Protein AF-A0A4R7CX32-F1 (afdb_monomer_lite)

Secondary structure (DSSP, 8-state):
--HHHHHHHHHHSHHHHHHHHH-S-HHHHHHHHHHHHHHHT-S-HHHHHHHHHHHHHHHHHHHHHHHHHHHHHHHHHHTTS----PPPPTT--HHHHHHHHHHSPP-TTHHHHHHHHHHHHHHHHHHHHHHHHT--HHHHHHHHHHH-HHHHHHHHHHHHHHHHHHHHHHHHHHHTSHHHHHHHHTT-

Organism: NCBI:txid1447781

pLDDT: mean 84.86, std 11.62, range [44.81, 98.0]

Sequence (188 aa):
MNYKEELISYLKNIEGNLDSEYAEDISSSSDAFGEIMVMSNDKDYHKKLLSIILFHQMTIELMKRLIIYANFLEKICLYPNKKKHDKIKDGAKFSQVMSQFISLIEFKNKNKLIQDISKLNKLRNKYAHEIAFKHNIYESMNEIEKLKPHEFFQSIFTSFIESLNDLRMRIQTAKNEDKIQKIIKLDE

Foldseek 3Di:
DDLLVVLLVCLVPVVVVLVVLLVDDPVVLVVLLVCLLVLCPDPDPVSVLVSLVSLLVSLLSLLLSLLSLQVSLVSLVCPPDDDDDDRQDPPRDPVVSLVSLVVTDDFQCSVVLSVLSVVSVVLNVVVVVCVVPVPDVVVNVVVSVVCSVNVSSVVNVVSSVRRVVRSVVSSVVSCPPPVNVVSNVVVD

Radius of gyration: 19.38 Å; chains: 1; bounding box: 47×27×58 Å

Structure (mmCIF, N/CA/C/O backbone):
data_AF-A0A4R7CX32-F1
#
_entry.id   AF-A0A4R7CX32-F1
#
loop_
_atom_site.group_PDB
_atom_site.id
_atom_site.type_symbol
_atom_site.label_atom_id
_atom_site.label_alt_id
_atom_site.label_comp_id
_atom_site.label_asym_id
_atom_site.label_entity_id
_atom_site.label_seq_id
_atom_site.pdbx_PDB_ins_code
_atom_site.Cartn_x
_atom_site.Cartn_y
_atom_site.Cartn_z
_atom_site.occupancy
_atom_site.B_iso_or_equiv
_atom_site.auth_seq_id
_atom_site.auth_comp_id
_atom_site.auth_asym_id
_atom_site.auth_atom_id
_atom_site.pdbx_PDB_model_num
ATOM 1 N N . MET A 1 1 ? -26.643 -5.571 7.281 1.00 60.31 1 MET A N 1
ATOM 2 C CA . MET A 1 1 ? -25.715 -5.330 8.398 1.00 60.31 1 MET A CA 1
ATOM 3 C C . MET A 1 1 ? -25.615 -3.833 8.631 1.00 60.31 1 MET A C 1
ATOM 5 O O . MET A 1 1 ? -25.414 -3.089 7.675 1.00 60.31 1 MET A O 1
ATOM 9 N N . ASN A 1 2 ? -25.857 -3.371 9.853 1.00 81.06 2 ASN A N 1
ATOM 10 C CA . ASN A 1 2 ? -25.688 -1.969 10.223 1.00 81.06 2 ASN A CA 1
ATOM 11 C C . ASN A 1 2 ? -24.193 -1.660 10.495 1.00 81.06 2 ASN A C 1
ATOM 13 O O . ASN A 1 2 ? -23.394 -2.563 10.713 1.00 81.06 2 ASN A O 1
ATOM 17 N N . TYR A 1 3 ? -23.795 -0.382 10.478 1.00 81.31 3 TYR A N 1
ATOM 18 C CA . TYR A 1 3 ? -22.384 0.034 10.642 1.00 81.31 3 TYR A CA 1
ATOM 19 C C . TYR A 1 3 ? -21.729 -0.482 11.936 1.00 81.31 3 TYR A C 1
ATOM 21 O O . TYR A 1 3 ? -20.533 -0.753 11.960 1.00 81.31 3 TYR A O 1
ATOM 29 N N . LYS A 1 4 ? -22.509 -0.608 13.018 1.00 85.38 4 LYS A N 1
ATOM 30 C CA . LYS A 1 4 ? -22.024 -1.106 14.309 1.00 85.38 4 LYS A CA 1
ATOM 31 C C . LYS A 1 4 ? -21.762 -2.614 14.236 1.00 85.38 4 LYS A C 1
ATOM 33 O O . LYS A 1 4 ? -20.701 -3.048 14.660 1.00 85.38 4 LYS A O 1
ATOM 38 N N . GLU A 1 5 ? -22.687 -3.381 13.661 1.00 85.56 5 GLU A N 1
ATOM 39 C CA . GLU A 1 5 ? -22.537 -4.826 13.426 1.00 85.56 5 GLU A CA 1
ATOM 40 C C . GLU A 1 5 ? -21.322 -5.127 12.535 1.00 85.56 5 GLU A C 1
ATOM 42 O O . GLU A 1 5 ? -20.537 -6.018 12.851 1.00 85.56 5 GLU A O 1
ATOM 47 N N . GLU A 1 6 ? -21.119 -4.346 11.466 1.00 86.06 6 GLU A N 1
ATOM 48 C CA . GLU A 1 6 ? -19.940 -4.464 10.594 1.00 86.06 6 GLU A CA 1
ATOM 49 C C . GLU A 1 6 ? -18.647 -4.227 11.378 1.00 86.06 6 GLU A C 1
ATOM 51 O O . GLU A 1 6 ? -17.727 -5.042 11.333 1.00 86.06 6 GLU A O 1
ATOM 56 N N . LEU A 1 7 ? -18.590 -3.130 12.139 1.00 88.44 7 LEU A N 1
ATOM 57 C CA . LEU A 1 7 ? -17.419 -2.788 12.937 1.00 88.44 7 LEU A CA 1
ATOM 58 C C . LEU A 1 7 ? -17.112 -3.868 13.984 1.00 88.44 7 LEU A C 1
ATOM 60 O O . LEU A 1 7 ? -15.953 -4.244 14.141 1.00 88.44 7 LEU A O 1
ATOM 64 N N . ILE A 1 8 ? -18.126 -4.395 14.675 1.00 89.56 8 ILE A N 1
ATOM 65 C CA . ILE A 1 8 ? -17.944 -5.458 15.674 1.00 89.56 8 ILE A CA 1
ATOM 66 C C . ILE A 1 8 ? -17.456 -6.750 15.020 1.00 89.56 8 ILE A C 1
ATOM 68 O O . ILE A 1 8 ? -16.531 -7.376 15.541 1.00 89.56 8 ILE A O 1
ATOM 72 N N . SER A 1 9 ? -18.024 -7.125 13.871 1.00 89.00 9 SER A N 1
ATOM 73 C CA . SER A 1 9 ? -17.575 -8.289 13.103 1.00 89.00 9 SER A CA 1
ATOM 74 C C . SER A 1 9 ? -16.077 -8.198 12.796 1.00 89.00 9 SER A C 1
ATOM 76 O O . SER A 1 9 ? -15.324 -9.120 13.119 1.00 89.00 9 SER A O 1
ATOM 78 N N . TYR A 1 10 ? -15.619 -7.042 12.300 1.00 90.62 10 TYR A N 1
ATOM 79 C CA . TYR A 1 10 ? -14.197 -6.801 12.061 1.00 90.62 10 TYR A CA 1
ATOM 80 C C . TYR A 1 10 ? -13.373 -6.824 13.353 1.00 90.62 10 TYR A C 1
ATOM 82 O O . TYR A 1 10 ? -12.332 -7.465 13.390 1.00 90.62 10 TYR A O 1
ATOM 90 N N . LEU A 1 11 ? -13.819 -6.186 14.439 1.00 90.62 11 LEU A N 1
ATOM 91 C CA . LEU A 1 11 ? -13.076 -6.158 15.709 1.00 90.62 11 LEU A CA 1
ATOM 92 C C . LEU A 1 11 ? -12.892 -7.551 16.342 1.00 90.62 11 LEU A C 1
ATOM 94 O O . LEU A 1 11 ? -11.874 -7.777 17.014 1.00 90.62 11 LEU A O 1
ATOM 98 N N . LYS A 1 12 ? -13.843 -8.473 16.116 1.00 89.25 12 LYS A N 1
ATOM 99 C CA . LYS A 1 12 ? -13.792 -9.879 16.557 1.00 89.25 12 LYS A CA 1
ATOM 100 C C . LYS A 1 12 ? -12.752 -10.693 15.767 1.00 89.25 12 LYS A C 1
ATOM 102 O O . LYS A 1 12 ? -12.044 -11.495 16.368 1.00 89.25 12 LYS A O 1
ATOM 107 N N . ASN A 1 13 ? -12.584 -10.439 14.465 1.00 90.25 13 ASN A N 1
ATOM 108 C CA . ASN A 1 13 ? -11.562 -11.079 13.624 1.00 90.25 13 ASN A CA 1
ATOM 109 C C . ASN A 1 13 ? -10.942 -10.083 12.627 1.00 90.25 13 ASN A C 1
ATOM 111 O O . ASN A 1 13 ? -11.323 -10.045 11.459 1.00 90.25 13 ASN A O 1
ATOM 115 N N . ILE A 1 14 ? -10.001 -9.257 13.097 1.00 90.25 14 ILE A N 1
ATOM 116 C CA . ILE A 1 14 ? -9.458 -8.145 12.297 1.00 90.25 14 ILE A CA 1
ATOM 117 C C . ILE A 1 14 ? -8.725 -8.664 11.064 1.00 90.25 14 ILE A C 1
ATOM 119 O O . ILE A 1 14 ? -9.099 -8.311 9.951 1.00 90.25 14 ILE A O 1
ATOM 123 N N . GLU A 1 15 ? -7.701 -9.500 11.250 1.00 86.69 15 GLU A N 1
ATOM 124 C CA . GLU A 1 15 ? -6.872 -9.958 10.128 1.00 86.69 15 GLU A CA 1
ATOM 125 C C . GLU A 1 15 ? -7.695 -10.799 9.150 1.00 86.69 15 GLU A C 1
ATOM 127 O O . GLU A 1 15 ? -7.659 -10.526 7.959 1.00 86.69 15 GLU A O 1
ATOM 132 N N . GLY A 1 16 ? -8.528 -11.730 9.633 1.00 85.69 16 GLY A N 1
ATOM 133 C CA . GLY A 1 16 ? -9.344 -12.556 8.743 1.00 85.69 16 GLY A CA 1
ATOM 134 C C . GLY A 1 16 ? -10.333 -11.744 7.904 1.00 85.69 16 GLY A C 1
ATOM 135 O O . GLY A 1 16 ? -10.482 -12.016 6.717 1.00 85.69 16 GLY A O 1
ATOM 136 N N . ASN A 1 17 ? -10.970 -10.718 8.478 1.00 88.75 17 ASN A N 1
ATOM 137 C CA . ASN A 1 17 ? -11.893 -9.874 7.719 1.00 88.75 17 ASN A CA 1
ATOM 138 C C . ASN A 1 17 ? -11.160 -8.932 6.753 1.00 88.75 17 ASN A C 1
ATOM 140 O O . ASN A 1 17 ? -11.585 -8.810 5.605 1.00 88.75 17 ASN A O 1
ATOM 144 N N . LEU A 1 18 ? -10.052 -8.309 7.170 1.00 88.62 18 LEU A N 1
ATOM 145 C CA . LEU A 1 18 ? -9.264 -7.433 6.292 1.00 88.62 18 LEU A CA 1
ATOM 146 C C . LEU A 1 18 ? -8.609 -8.207 5.142 1.00 88.62 18 LEU A C 1
ATOM 148 O O . LEU A 1 18 ? -8.618 -7.726 4.012 1.00 88.62 18 LEU A O 1
ATOM 152 N N . ASP A 1 19 ? -8.094 -9.409 5.404 1.00 81.31 19 ASP A N 1
ATOM 153 C CA . ASP A 1 19 ? -7.533 -10.277 4.368 1.00 81.31 19 ASP A CA 1
ATOM 154 C C . ASP A 1 19 ? -8.645 -10.827 3.449 1.00 81.31 19 ASP A C 1
ATOM 156 O O . ASP A 1 19 ? -8.458 -10.891 2.236 1.00 81.31 19 ASP A O 1
ATOM 160 N N . SER A 1 20 ? -9.844 -11.128 3.971 1.00 81.31 20 SER A N 1
ATOM 161 C CA . SER A 1 20 ? -10.992 -11.516 3.129 1.00 81.31 20 SER A CA 1
ATOM 162 C C . SER A 1 20 ? -11.492 -10.382 2.229 1.00 81.31 20 SER A C 1
ATOM 164 O O . SER A 1 20 ? -11.956 -10.635 1.121 1.00 81.31 20 SER A O 1
ATOM 166 N N . GLU A 1 21 ? -11.378 -9.128 2.677 1.00 79.94 21 GLU A N 1
ATOM 167 C CA . GLU A 1 21 ? -11.688 -7.949 1.861 1.00 79.94 21 GLU A CA 1
ATOM 168 C C . GLU A 1 21 ? -10.621 -7.711 0.785 1.00 79.94 21 GLU A C 1
ATOM 170 O O . GLU A 1 21 ? -10.899 -7.072 -0.229 1.00 79.94 21 GLU A O 1
ATOM 175 N N . TYR A 1 22 ? -9.421 -8.255 0.993 1.00 72.69 22 TYR A N 1
ATOM 176 C CA . TYR A 1 22 ? -8.326 -8.228 0.035 1.00 72.69 22 TYR A CA 1
ATOM 177 C C . TYR A 1 22 ? -8.402 -9.355 -1.012 1.00 72.69 22 TYR A C 1
ATOM 179 O O . TYR A 1 22 ? -7.841 -9.165 -2.080 1.00 72.69 22 TYR A O 1
ATOM 187 N N . ALA A 1 23 ? -9.118 -10.461 -0.747 1.00 53.75 23 ALA A N 1
ATOM 188 C CA . ALA A 1 23 ? -9.549 -11.555 -1.649 1.00 53.75 23 ALA A CA 1
ATOM 189 C C . ALA A 1 23 ? -8.577 -12.093 -2.734 1.00 53.75 23 ALA A C 1
ATOM 191 O O . ALA A 1 23 ? -8.985 -12.919 -3.548 1.00 53.75 23 ALA A O 1
ATOM 192 N N . GLU A 1 24 ? -7.305 -11.704 -2.735 1.00 51.66 24 GLU A N 1
ATOM 193 C CA . GLU A 1 24 ? -6.228 -12.325 -3.502 1.00 51.66 24 GLU A CA 1
ATOM 194 C C . GLU A 1 24 ? -5.275 -13.033 -2.530 1.00 51.66 24 GLU A C 1
ATOM 196 O O . GLU A 1 24 ? -4.851 -12.468 -1.516 1.00 51.66 24 GLU A O 1
ATOM 201 N N . ASP A 1 25 ? -4.968 -14.301 -2.821 1.00 44.81 25 ASP A N 1
ATOM 202 C CA . ASP A 1 25 ? -4.160 -15.179 -1.973 1.00 44.81 25 ASP A CA 1
ATOM 203 C C . ASP A 1 25 ? -2.809 -14.537 -1.618 1.00 44.81 25 ASP A C 1
ATOM 205 O O . ASP A 1 25 ? -1.943 -14.327 -2.469 1.00 44.81 25 ASP A O 1
ATOM 209 N N . ILE A 1 26 ? -2.585 -14.263 -0.334 1.00 48.94 26 ILE A N 1
ATOM 210 C CA . ILE A 1 26 ? -1.364 -13.604 0.160 1.00 48.94 26 ILE A CA 1
ATOM 211 C C . ILE A 1 26 ? -0.107 -14.452 -0.111 1.00 48.94 26 ILE A C 1
ATOM 213 O O . ILE A 1 26 ? 0.974 -13.894 -0.314 1.00 48.94 26 ILE A O 1
ATOM 217 N N . SER A 1 27 ? -0.238 -15.783 -0.161 1.00 48.94 27 SER A N 1
ATOM 218 C CA . SER A 1 27 ? 0.856 -16.697 -0.526 1.00 48.94 27 SER A CA 1
ATOM 219 C C . SER A 1 27 ? 1.340 -16.447 -1.955 1.00 48.94 27 SER A C 1
ATOM 221 O O . SER A 1 27 ? 2.542 -16.341 -2.188 1.00 48.94 27 SER A O 1
ATOM 223 N N . SER A 1 28 ? 0.408 -16.217 -2.885 1.00 54.91 28 SER A N 1
ATOM 224 C CA . SER A 1 28 ? 0.714 -15.943 -4.292 1.00 54.91 28 SER A CA 1
ATOM 225 C C . SER A 1 28 ? 1.485 -14.632 -4.489 1.00 54.91 28 SER A C 1
ATOM 227 O O . SER A 1 28 ? 2.327 -14.537 -5.378 1.00 54.91 28 SER A O 1
ATOM 229 N N . SER A 1 29 ? 1.268 -13.635 -3.620 1.00 63.19 29 SER A N 1
ATOM 230 C CA . SER A 1 29 ? 1.926 -12.325 -3.714 1.00 63.19 29 SER A CA 1
ATOM 231 C C . SER A 1 29 ? 3.407 -12.366 -3.317 1.00 63.19 29 SER A C 1
ATOM 233 O O . SER A 1 29 ? 4.217 -11.656 -3.911 1.00 63.19 29 SER A O 1
ATOM 235 N N . SER A 1 30 ? 3.777 -13.186 -2.325 1.00 65.25 30 SER A N 1
ATOM 236 C CA . SER A 1 30 ? 5.173 -13.320 -1.875 1.00 65.25 30 SER A CA 1
ATOM 237 C C . SER A 1 30 ? 6.022 -14.091 -2.886 1.00 65.25 30 SER A C 1
ATOM 239 O O . SER A 1 30 ? 7.141 -13.676 -3.191 1.00 65.25 30 SER A O 1
ATOM 241 N N . ASP A 1 31 ? 5.478 -15.175 -3.438 1.00 72.75 31 ASP A N 1
ATOM 242 C CA . ASP A 1 31 ? 6.171 -15.981 -4.445 1.00 72.75 31 ASP A CA 1
ATOM 243 C C . ASP A 1 31 ? 6.319 -15.197 -5.754 1.00 72.75 31 ASP A C 1
ATOM 245 O O . ASP A 1 31 ? 7.425 -15.076 -6.285 1.00 72.75 31 ASP A O 1
ATOM 249 N N . ALA A 1 32 ? 5.247 -14.530 -6.202 1.00 78.12 32 ALA A N 1
ATOM 250 C CA . ALA A 1 32 ? 5.300 -13.639 -7.357 1.00 78.12 32 ALA A CA 1
ATOM 251 C C . ALA A 1 32 ? 6.303 -12.494 -7.154 1.00 78.12 32 ALA A C 1
ATOM 253 O O . ALA A 1 32 ? 7.039 -12.147 -8.077 1.00 78.12 32 ALA A O 1
ATOM 254 N N . PHE A 1 33 ? 6.391 -11.916 -5.951 1.00 81.31 33 PHE A N 1
ATOM 255 C CA . PHE A 1 33 ? 7.409 -10.909 -5.649 1.00 81.31 33 PHE A CA 1
ATOM 256 C C . PHE A 1 33 ? 8.827 -11.475 -5.797 1.00 81.31 33 PHE A C 1
ATOM 258 O O . PHE A 1 33 ? 9.674 -10.840 -6.428 1.00 81.31 33 PHE A O 1
ATOM 265 N N . GLY A 1 34 ? 9.085 -12.670 -5.259 1.00 83.00 34 GLY A N 1
ATOM 266 C CA . GLY A 1 34 ? 10.370 -13.357 -5.394 1.00 83.00 34 GLY A CA 1
ATOM 267 C C . GLY A 1 34 ? 10.758 -13.582 -6.857 1.00 83.00 34 GLY A C 1
ATOM 268 O O . GLY A 1 34 ? 11.872 -13.244 -7.262 1.00 83.00 34 GLY A O 1
ATOM 269 N N . GLU A 1 35 ? 9.825 -14.064 -7.675 1.00 86.19 35 GLU A N 1
ATOM 270 C CA . GLU A 1 35 ? 10.041 -14.266 -9.111 1.00 86.19 35 GLU A CA 1
ATOM 271 C C . GLU A 1 35 ? 10.312 -12.954 -9.854 1.00 86.19 35 GLU A C 1
ATOM 273 O O . GLU A 1 35 ? 11.265 -12.868 -10.634 1.00 86.19 35 GLU A O 1
ATOM 278 N N . ILE A 1 36 ? 9.541 -11.898 -9.573 1.00 88.56 36 ILE A N 1
ATOM 279 C CA . ILE A 1 36 ? 9.757 -10.568 -10.160 1.00 88.56 36 ILE A CA 1
ATOM 280 C C . ILE A 1 36 ? 11.149 -10.038 -9.788 1.00 88.56 36 ILE A C 1
ATOM 282 O O . ILE A 1 36 ? 11.850 -9.477 -10.635 1.00 88.56 36 ILE A O 1
ATOM 286 N N . MET A 1 37 ? 11.589 -10.256 -8.546 1.00 86.88 37 MET A N 1
ATOM 287 C CA . MET A 1 37 ? 12.919 -9.859 -8.083 1.00 86.88 37 MET A CA 1
ATOM 288 C C . MET A 1 37 ? 14.036 -10.618 -8.801 1.00 86.88 37 MET A C 1
ATOM 290 O O . MET A 1 37 ? 15.047 -10.004 -9.153 1.00 86.88 37 MET A O 1
ATOM 294 N N . VAL A 1 38 ? 13.854 -11.910 -9.083 1.00 88.31 38 VAL A N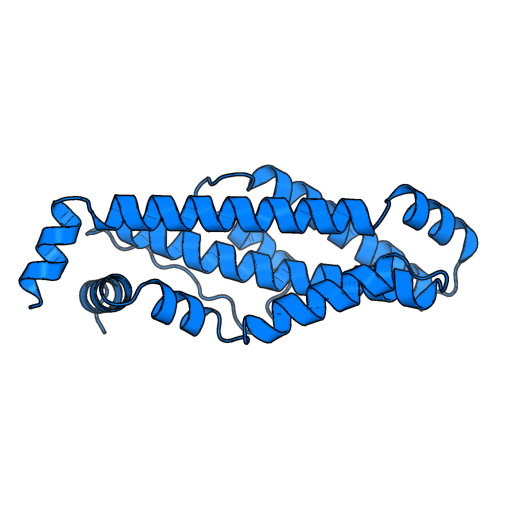 1
ATOM 295 C CA . VAL A 1 38 ? 14.792 -12.692 -9.904 1.00 88.31 38 VAL A CA 1
ATOM 296 C C . VAL A 1 38 ? 14.837 -12.151 -11.336 1.00 88.31 38 VAL A C 1
ATOM 298 O O . VAL A 1 38 ? 15.924 -11.877 -11.846 1.00 88.31 38 VAL A O 1
ATOM 301 N N . MET A 1 39 ? 13.679 -11.906 -11.960 1.00 87.69 39 MET A N 1
ATOM 302 C CA . MET A 1 39 ? 13.595 -11.341 -13.315 1.00 87.69 39 MET A CA 1
ATOM 303 C C . MET A 1 39 ? 14.257 -9.960 -13.418 1.00 87.69 39 MET A C 1
ATOM 305 O O . MET A 1 39 ? 14.866 -9.639 -14.438 1.00 87.69 39 MET A O 1
ATOM 309 N N . SER A 1 40 ? 14.182 -9.152 -12.356 1.00 84.94 40 SER A N 1
ATOM 310 C CA . SER A 1 40 ? 14.776 -7.809 -12.309 1.00 84.94 40 SER A CA 1
ATOM 311 C C . SER A 1 40 ? 16.312 -7.804 -12.379 1.00 84.94 40 SER A C 1
ATOM 313 O O . SER A 1 40 ? 16.905 -6.817 -12.820 1.00 84.94 40 SER A O 1
ATOM 315 N N . ASN A 1 41 ? 16.951 -8.917 -12.000 1.00 85.94 41 ASN A N 1
ATOM 316 C CA . ASN A 1 41 ? 18.400 -9.119 -12.059 1.00 85.94 41 ASN A CA 1
ATOM 317 C C . ASN A 1 41 ? 18.849 -9.953 -13.270 1.00 85.94 41 ASN A C 1
ATOM 319 O O . ASN A 1 41 ? 20.047 -10.198 -13.429 1.00 85.94 41 ASN A O 1
ATOM 323 N N . ASP A 1 42 ? 17.922 -10.397 -14.122 1.00 85.25 42 ASP A N 1
ATOM 324 C CA . ASP A 1 42 ? 18.262 -11.228 -15.273 1.00 85.25 42 ASP A CA 1
ATOM 325 C C . ASP A 1 42 ? 19.105 -10.436 -16.292 1.00 85.25 42 ASP A C 1
ATOM 327 O O . ASP A 1 42 ? 18.991 -9.216 -16.441 1.00 85.25 42 ASP A O 1
ATOM 331 N N . LYS A 1 43 ? 19.996 -11.127 -17.003 1.00 80.50 43 LYS A N 1
ATOM 332 C CA . LYS A 1 43 ? 20.785 -10.520 -18.084 1.00 80.50 43 LYS A CA 1
ATOM 333 C C . LYS A 1 43 ? 19.927 -10.270 -19.325 1.00 80.50 43 LYS A C 1
ATOM 335 O O . LYS A 1 43 ? 20.269 -9.404 -20.126 1.00 80.50 43 LYS A O 1
ATOM 340 N N . ASP A 1 44 ? 18.822 -10.997 -19.467 1.00 83.25 44 ASP A N 1
ATOM 341 C CA . ASP A 1 44 ? 17.836 -10.804 -20.521 1.00 83.25 44 ASP A CA 1
ATOM 342 C C . ASP A 1 44 ? 17.021 -9.521 -20.290 1.00 83.25 44 ASP A C 1
ATOM 344 O O . ASP A 1 44 ? 16.298 -9.350 -19.303 1.00 83.25 44 ASP A O 1
ATOM 348 N N . TYR A 1 45 ? 17.118 -8.619 -21.261 1.00 76.88 45 TYR A N 1
ATOM 349 C CA . TYR A 1 45 ? 16.400 -7.354 -21.288 1.00 76.88 45 TYR A CA 1
ATOM 350 C C . TYR A 1 45 ? 14.878 -7.514 -21.238 1.00 76.88 45 TYR A C 1
ATOM 352 O O . TYR A 1 45 ? 14.204 -6.757 -20.537 1.00 76.88 45 TYR A O 1
ATOM 360 N N . HIS A 1 46 ? 14.321 -8.494 -21.951 1.00 79.81 46 HIS A N 1
ATOM 361 C CA . HIS A 1 46 ? 12.876 -8.697 -21.996 1.00 79.81 46 HIS A CA 1
ATOM 362 C C . HIS A 1 46 ? 12.338 -9.115 -20.631 1.00 79.81 46 HIS A C 1
ATOM 364 O O . HIS A 1 46 ? 11.271 -8.655 -20.224 1.00 79.81 46 HIS A O 1
ATOM 370 N N . LYS A 1 47 ? 13.107 -9.913 -19.884 1.00 83.12 47 LYS A N 1
ATOM 371 C CA . LYS A 1 47 ? 12.771 -10.279 -18.505 1.00 83.12 47 LYS A CA 1
ATOM 372 C C . LYS A 1 47 ? 12.887 -9.096 -17.549 1.00 83.12 47 LYS A C 1
ATOM 374 O O . LYS A 1 47 ? 11.977 -8.879 -16.752 1.00 83.12 47 LYS A O 1
ATOM 379 N N . LYS A 1 48 ? 13.935 -8.276 -17.671 1.00 81.12 48 LYS A N 1
ATOM 380 C CA . LYS A 1 48 ? 14.059 -7.022 -16.907 1.00 81.12 48 LYS A CA 1
ATOM 381 C C . LYS A 1 48 ? 12.876 -6.086 -17.157 1.00 81.12 48 LYS A C 1
ATOM 383 O O . LYS A 1 48 ? 12.284 -5.579 -16.208 1.00 81.12 48 LYS A O 1
ATOM 388 N N . LEU A 1 49 ? 12.483 -5.889 -18.411 1.00 81.50 49 LEU A N 1
ATOM 389 C CA . LEU A 1 49 ? 11.303 -5.099 -18.767 1.00 81.50 49 LEU A CA 1
ATOM 390 C C . LEU A 1 49 ? 10.014 -5.678 -18.186 1.00 81.50 49 LEU A C 1
ATOM 392 O O . LEU A 1 49 ? 9.228 -4.950 -17.578 1.00 81.50 49 LEU A O 1
ATOM 396 N N . LEU A 1 50 ? 9.808 -6.984 -18.359 1.00 85.12 50 LEU A N 1
ATOM 397 C CA . LEU A 1 50 ? 8.654 -7.681 -17.811 1.00 85.12 50 LEU A CA 1
ATOM 398 C C . LEU A 1 50 ? 8.585 -7.503 -16.291 1.00 85.12 50 LEU A C 1
ATOM 400 O O . LEU A 1 50 ? 7.509 -7.218 -15.770 1.00 85.12 50 LEU A O 1
ATOM 404 N N . SER A 1 51 ? 9.728 -7.551 -15.599 1.00 88.88 51 SER A N 1
ATOM 405 C CA . SER A 1 51 ? 9.787 -7.321 -14.156 1.00 88.88 51 SER A CA 1
ATOM 406 C C . SER A 1 51 ? 9.226 -5.953 -13.758 1.00 88.88 51 SER A C 1
ATOM 408 O O . SER A 1 51 ? 8.484 -5.880 -12.793 1.00 88.88 51 SER A O 1
ATOM 410 N N . ILE A 1 52 ? 9.461 -4.880 -14.528 1.00 89.12 52 ILE A N 1
ATOM 411 C CA . ILE A 1 52 ? 8.906 -3.542 -14.244 1.00 89.12 52 ILE A CA 1
ATOM 412 C C . ILE A 1 52 ? 7.381 -3.536 -14.376 1.00 89.12 52 ILE A C 1
ATOM 414 O O . ILE A 1 52 ? 6.687 -2.938 -13.551 1.00 89.12 52 ILE A O 1
ATOM 418 N N . ILE A 1 53 ? 6.852 -4.200 -15.406 1.00 88.56 53 ILE A N 1
ATOM 419 C CA . ILE A 1 53 ? 5.407 -4.286 -15.651 1.00 88.56 53 ILE A CA 1
ATOM 420 C C . ILE A 1 53 ? 4.729 -5.074 -14.528 1.00 88.56 53 ILE A C 1
ATOM 422 O O . ILE A 1 53 ? 3.743 -4.604 -13.959 1.00 88.56 53 ILE A O 1
ATOM 426 N N . LEU A 1 54 ? 5.277 -6.244 -14.194 1.00 89.81 54 LEU A N 1
ATOM 427 C CA . LEU A 1 54 ? 4.757 -7.103 -13.135 1.00 89.81 54 LEU A CA 1
ATOM 428 C C . LEU A 1 54 ? 4.888 -6.439 -11.765 1.00 89.81 54 LEU A C 1
ATOM 430 O O . LEU A 1 54 ? 3.946 -6.461 -10.978 1.00 89.81 54 LEU A O 1
ATOM 434 N N . PHE A 1 55 ? 6.013 -5.774 -11.504 1.00 90.25 55 PHE A N 1
ATOM 435 C CA . PHE A 1 55 ? 6.221 -5.049 -10.260 1.00 90.25 55 PHE A CA 1
ATOM 436 C C . PHE A 1 55 ? 5.214 -3.913 -10.099 1.00 90.25 55 PHE A C 1
ATOM 438 O O . PHE A 1 55 ? 4.630 -3.749 -9.035 1.00 90.25 55 PHE A O 1
ATOM 445 N N . HIS A 1 56 ? 4.940 -3.162 -11.167 1.00 91.56 56 HIS A N 1
ATOM 446 C CA . HIS 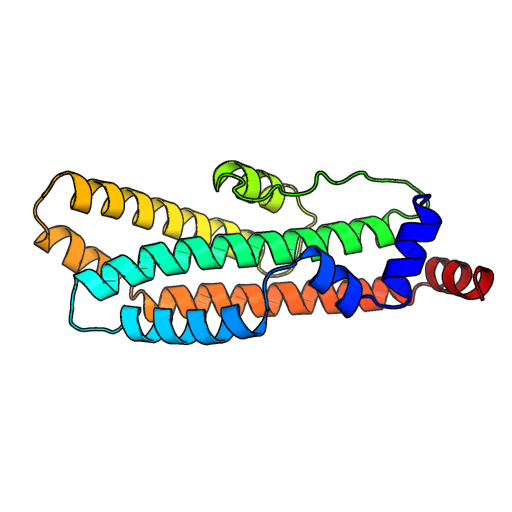A 1 56 ? 3.898 -2.140 -11.146 1.00 91.56 56 HIS A CA 1
ATOM 447 C C . HIS A 1 56 ? 2.520 -2.726 -10.817 1.00 91.56 56 HIS A C 1
ATOM 449 O O . HIS A 1 56 ? 1.823 -2.175 -9.964 1.00 91.56 56 HIS A O 1
ATOM 455 N N . GLN A 1 57 ? 2.142 -3.853 -11.428 1.00 89.19 57 GLN A N 1
ATOM 456 C CA . GLN A 1 57 ? 0.888 -4.528 -11.089 1.00 89.19 57 GLN A CA 1
ATOM 457 C C . GLN A 1 57 ? 0.860 -4.943 -9.612 1.00 89.19 57 GLN A C 1
ATOM 459 O O . GLN A 1 57 ? -0.099 -4.633 -8.914 1.00 89.19 57 GLN A O 1
ATOM 464 N N . MET A 1 58 ? 1.946 -5.536 -9.112 1.00 89.19 58 MET A N 1
ATOM 465 C CA . MET A 1 58 ? 2.072 -5.910 -7.704 1.00 89.19 58 MET A CA 1
ATOM 466 C C . MET A 1 58 ? 1.911 -4.697 -6.779 1.00 89.19 58 MET A C 1
ATOM 468 O O . MET A 1 58 ? 1.173 -4.754 -5.802 1.00 89.19 58 MET A O 1
ATOM 472 N N . THR A 1 59 ? 2.532 -3.555 -7.099 1.00 91.00 59 THR A N 1
ATOM 473 C CA . THR A 1 59 ? 2.392 -2.347 -6.269 1.00 91.00 59 THR A CA 1
ATOM 474 C C . THR A 1 59 ? 0.963 -1.821 -6.197 1.00 91.00 59 THR A C 1
ATOM 476 O O . THR A 1 59 ? 0.587 -1.269 -5.165 1.00 91.00 59 THR A O 1
ATOM 479 N N . ILE A 1 60 ? 0.151 -2.013 -7.242 1.00 90.19 60 ILE A N 1
ATOM 480 C CA . ILE A 1 60 ? -1.272 -1.657 -7.204 1.00 90.19 60 ILE A CA 1
ATOM 481 C C . ILE A 1 60 ? -1.988 -2.499 -6.148 1.00 90.19 60 ILE A C 1
ATOM 483 O O . ILE A 1 60 ? -2.718 -1.939 -5.332 1.00 90.19 60 ILE A O 1
ATOM 487 N N . GLU A 1 61 ? -1.742 -3.807 -6.115 1.00 88.00 61 GLU A N 1
ATOM 488 C CA . GLU A 1 61 ? -2.357 -4.700 -5.129 1.00 88.00 61 GLU A CA 1
ATOM 489 C C . GLU A 1 61 ? -1.909 -4.355 -3.702 1.00 88.00 61 GLU A C 1
ATOM 491 O O . GLU A 1 61 ? -2.735 -4.146 -2.809 1.00 88.00 61 GLU A O 1
ATOM 496 N N . LEU A 1 62 ? -0.613 -4.099 -3.505 1.00 90.44 62 LEU A N 1
ATOM 497 C CA . LEU A 1 62 ? -0.087 -3.604 -2.229 1.00 90.44 62 LEU A CA 1
ATOM 498 C C . LEU A 1 62 ? -0.771 -2.292 -1.783 1.00 90.44 62 LEU A C 1
ATOM 500 O O . LEU A 1 62 ? -1.124 -2.135 -0.611 1.00 90.44 62 LEU A O 1
ATOM 504 N N . MET A 1 63 ? -1.022 -1.351 -2.700 1.00 92.56 63 MET A N 1
ATOM 505 C CA . MET A 1 63 ? -1.759 -0.121 -2.382 1.00 92.56 63 MET A CA 1
ATOM 506 C C . MET A 1 63 ? -3.203 -0.397 -1.966 1.00 92.56 63 MET A C 1
ATOM 508 O O . MET A 1 63 ? -3.663 0.203 -0.992 1.00 92.56 63 MET A O 1
ATOM 512 N N . LYS A 1 64 ? -3.918 -1.290 -2.666 1.00 9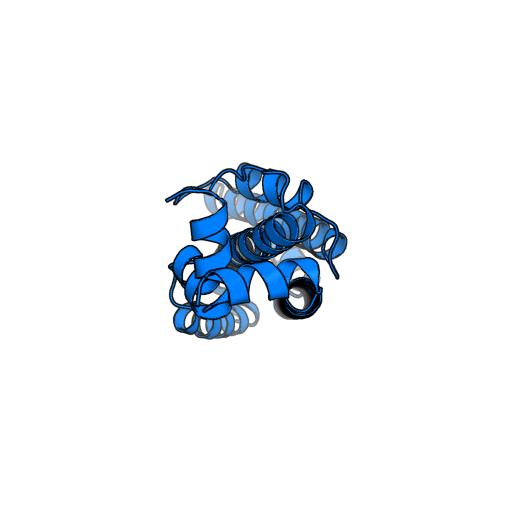1.44 64 LYS A N 1
ATOM 513 C CA . LYS A 1 64 ? -5.290 -1.671 -2.292 1.00 91.44 64 LYS A CA 1
ATOM 514 C C . LYS A 1 64 ? -5.330 -2.225 -0.872 1.00 91.44 64 LYS A C 1
ATOM 516 O O . LYS A 1 64 ? -6.190 -1.823 -0.089 1.00 91.44 64 LYS A O 1
ATOM 521 N N . ARG A 1 65 ? -4.353 -3.059 -0.505 1.00 90.81 65 ARG A N 1
ATOM 522 C CA . ARG A 1 65 ? -4.246 -3.595 0.856 1.00 90.81 65 ARG A CA 1
ATOM 523 C C . ARG A 1 65 ? -4.082 -2.493 1.897 1.00 90.81 65 ARG A C 1
ATOM 525 O O . ARG A 1 65 ? -4.827 -2.450 2.871 1.00 90.81 65 ARG A O 1
ATOM 532 N N . LEU A 1 66 ? -3.156 -1.558 1.686 1.00 94.44 66 LEU A N 1
ATOM 533 C CA . LEU A 1 66 ? -2.980 -0.424 2.602 1.00 94.44 66 LEU A CA 1
ATOM 534 C C . LEU A 1 66 ? -4.237 0.454 2.693 1.00 94.44 66 LEU A C 1
ATOM 536 O O . LEU A 1 66 ? -4.560 0.925 3.781 1.00 94.44 66 LEU A O 1
ATOM 540 N N . ILE A 1 67 ? -4.970 0.641 1.588 1.00 94.38 67 ILE A N 1
ATOM 541 C CA . ILE A 1 67 ? -6.255 1.360 1.582 1.00 94.38 67 ILE A CA 1
ATOM 542 C C . ILE A 1 67 ? -7.268 0.669 2.498 1.00 94.38 67 ILE A C 1
ATOM 544 O O . ILE A 1 67 ? -7.899 1.348 3.307 1.00 94.38 67 ILE A O 1
ATOM 548 N N . ILE A 1 68 ? -7.403 -0.656 2.418 1.00 92.75 68 ILE A N 1
ATOM 549 C CA . ILE A 1 68 ? -8.317 -1.433 3.271 1.00 92.75 68 ILE A CA 1
ATOM 550 C C . ILE A 1 68 ? -7.975 -1.229 4.754 1.00 92.75 68 ILE A C 1
ATOM 552 O O . ILE A 1 68 ? -8.839 -0.839 5.542 1.00 92.75 68 ILE A O 1
ATOM 556 N N . TYR A 1 69 ? -6.701 -1.392 5.126 1.00 95.00 69 TYR A N 1
ATOM 557 C CA . TYR A 1 69 ? -6.252 -1.216 6.512 1.00 95.00 69 TYR A CA 1
ATOM 558 C C . TYR A 1 69 ? -6.446 0.225 7.008 1.00 95.00 69 TYR A C 1
ATOM 560 O O . TYR A 1 69 ? -6.950 0.442 8.110 1.00 95.00 69 TYR A O 1
ATOM 568 N N . ALA A 1 70 ? -6.093 1.226 6.200 1.00 96.00 70 ALA A N 1
ATOM 569 C CA . ALA A 1 70 ? -6.250 2.632 6.564 1.00 96.00 70 ALA A CA 1
ATOM 570 C C . ALA A 1 70 ? -7.727 3.037 6.705 1.00 96.00 70 ALA A C 1
ATOM 572 O O . ALA A 1 70 ? -8.082 3.730 7.660 1.00 96.00 70 ALA A O 1
ATOM 573 N N . ASN A 1 71 ? -8.596 2.569 5.804 1.00 94.38 71 ASN A N 1
ATOM 574 C CA . ASN A 1 71 ? -10.039 2.786 5.899 1.00 94.38 71 ASN A CA 1
ATOM 575 C C . ASN A 1 71 ? -10.605 2.155 7.174 1.00 94.38 71 ASN A C 1
ATOM 577 O O . ASN A 1 71 ? -11.423 2.769 7.855 1.00 94.38 71 ASN A O 1
ATOM 581 N N . PHE A 1 72 ? -10.169 0.943 7.525 1.00 94.44 72 PHE A N 1
ATOM 582 C CA . PHE A 1 72 ? -10.621 0.291 8.749 1.00 94.44 72 PHE A CA 1
ATOM 583 C C . PHE A 1 72 ? -10.164 1.032 10.010 1.00 94.44 72 PHE A C 1
ATOM 585 O O . PHE A 1 72 ? -10.975 1.265 10.907 1.00 94.44 72 PHE A O 1
ATOM 592 N N . LEU A 1 73 ? -8.905 1.477 10.060 1.00 95.88 73 LEU A N 1
ATOM 593 C CA . LEU A 1 73 ? -8.416 2.326 11.147 1.00 95.88 73 LEU A CA 1
ATOM 594 C C . LEU A 1 73 ? -9.272 3.591 11.293 1.00 95.88 73 LEU A C 1
ATOM 596 O O . LEU A 1 73 ? -9.712 3.922 12.392 1.00 95.88 73 LEU A O 1
ATOM 600 N N . GLU A 1 74 ? -9.559 4.270 10.182 1.00 94.56 74 GLU A N 1
ATOM 601 C CA . GLU A 1 74 ? -10.398 5.465 10.188 1.00 94.56 74 GLU A CA 1
ATOM 602 C C . GLU A 1 74 ? -11.825 5.169 10.691 1.00 94.56 74 GLU A C 1
ATOM 604 O O . GLU A 1 74 ? -12.350 5.930 11.508 1.00 94.56 74 GLU A O 1
ATOM 609 N N . LYS A 1 75 ? -12.423 4.030 10.306 1.00 92.31 75 LYS A N 1
ATOM 610 C CA . LYS A 1 75 ? -13.726 3.581 10.834 1.00 92.31 75 LYS A CA 1
ATOM 611 C C . LYS A 1 75 ? -13.714 3.419 12.359 1.00 92.31 75 LYS A C 1
ATOM 613 O O . LYS A 1 75 ? -14.672 3.852 13.005 1.00 92.31 75 LYS A O 1
ATOM 618 N N . ILE A 1 76 ? -12.662 2.821 12.935 1.00 93.25 76 ILE A N 1
ATOM 619 C CA . ILE A 1 76 ? -12.530 2.665 14.397 1.00 93.25 76 ILE A CA 1
ATOM 620 C C . ILE A 1 76 ? -12.407 4.038 15.061 1.00 93.25 76 ILE A C 1
ATOM 622 O O . ILE A 1 76 ? -13.129 4.336 16.013 1.00 93.25 76 ILE A O 1
ATOM 626 N N . CYS A 1 77 ? -11.510 4.888 14.554 1.00 92.06 77 CYS A N 1
ATOM 627 C CA . CYS A 1 77 ? -11.220 6.184 15.160 1.00 92.06 77 CYS A CA 1
ATOM 628 C C . CYS A 1 77 ? -12.424 7.134 15.139 1.00 92.06 77 CYS A C 1
ATOM 630 O O . CYS A 1 77 ? -12.613 7.891 16.092 1.00 92.06 77 CYS A O 1
ATOM 632 N N . LEU A 1 78 ? -13.236 7.090 14.079 1.00 91.06 78 LEU A N 1
ATOM 633 C CA . LEU A 1 78 ? -14.394 7.969 13.915 1.00 91.06 78 LEU A CA 1
ATOM 634 C C . LEU A 1 78 ? -15.654 7.472 14.624 1.00 91.06 78 LEU A C 1
ATOM 636 O O . LEU A 1 78 ? -16.574 8.269 14.805 1.00 91.06 78 LEU A O 1
ATOM 640 N N . TYR A 1 79 ? -15.719 6.206 15.049 1.00 88.56 79 TYR A N 1
ATOM 641 C CA . TYR A 1 79 ? -16.897 5.687 15.743 1.00 88.56 79 TYR A CA 1
ATOM 642 C C . TYR A 1 79 ? -17.258 6.564 16.966 1.00 88.56 79 TYR A C 1
ATOM 644 O O . TYR A 1 79 ? -16.376 6.871 17.775 1.00 88.56 79 TYR A O 1
ATOM 652 N N . PRO A 1 80 ? -18.542 6.950 17.152 1.00 87.88 80 PRO A N 1
ATOM 653 C CA . PRO A 1 80 ? -19.750 6.447 16.476 1.00 87.88 80 PRO A CA 1
ATOM 654 C C .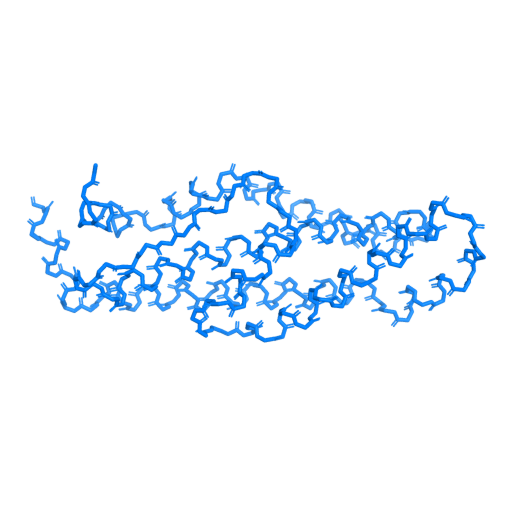 PRO A 1 80 ? -20.106 7.134 15.149 1.00 87.88 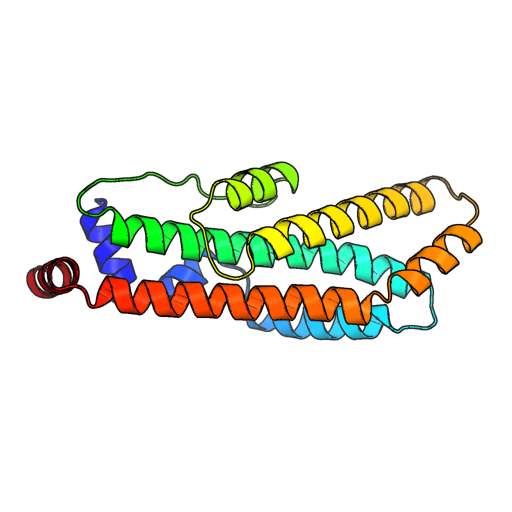80 PRO A C 1
ATOM 656 O O . PRO A 1 80 ? -21.064 6.719 14.489 1.00 87.88 80 PRO A O 1
ATOM 659 N N . ASN A 1 81 ? -19.365 8.166 14.743 1.00 88.50 81 ASN A N 1
ATOM 660 C CA . ASN A 1 81 ? -19.580 8.817 13.457 1.00 88.50 81 ASN A CA 1
ATOM 661 C C . ASN A 1 81 ? -19.245 7.850 12.320 1.00 88.50 81 ASN A C 1
ATOM 663 O O . ASN A 1 81 ? -18.287 7.076 12.378 1.00 88.50 81 ASN A O 1
ATOM 667 N N . LYS A 1 82 ? -20.064 7.889 11.270 1.00 85.06 82 LYS A N 1
ATOM 668 C CA . LYS A 1 82 ? -19.917 7.004 10.118 1.00 85.06 82 LYS A CA 1
ATOM 669 C C . LYS A 1 82 ? -19.158 7.726 9.021 1.00 85.06 82 LYS A C 1
ATOM 671 O O . LYS A 1 82 ? -19.594 8.786 8.575 1.00 85.06 82 LYS A O 1
ATOM 676 N N . LYS A 1 83 ? -18.099 7.097 8.521 1.00 84.44 83 LYS A N 1
ATOM 677 C CA . LYS A 1 83 ? -17.495 7.446 7.237 1.00 84.44 83 LYS A CA 1
ATOM 678 C C . LYS A 1 83 ? -17.701 6.284 6.276 1.00 84.44 83 LYS A C 1
ATOM 680 O O . LYS A 1 83 ? -17.428 5.131 6.607 1.00 84.44 83 LYS A O 1
ATOM 685 N N . LYS A 1 84 ? -18.260 6.580 5.105 1.00 81.12 84 LYS A N 1
ATOM 686 C CA . LYS A 1 84 ? -18.357 5.603 4.020 1.00 81.12 84 LYS A CA 1
ATOM 687 C C . LYS A 1 84 ? -17.076 5.683 3.205 1.00 81.12 84 LYS A C 1
ATOM 689 O O . LYS A 1 84 ? -16.623 6.777 2.885 1.00 81.12 84 LYS A O 1
ATOM 694 N N . HIS A 1 85 ? -16.525 4.522 2.890 1.00 83.94 85 HIS A N 1
ATOM 695 C CA . HIS A 1 85 ? -15.368 4.388 2.021 1.00 83.94 85 HIS A CA 1
ATOM 696 C C . HIS A 1 85 ? -15.820 3.649 0.773 1.00 83.94 85 HIS A C 1
ATOM 698 O O . HIS A 1 85 ? -16.479 2.611 0.878 1.00 83.94 85 HIS A O 1
ATOM 704 N N . ASP A 1 86 ? -15.484 4.188 -0.392 1.00 80.88 86 ASP A N 1
ATOM 705 C CA . ASP A 1 86 ? -15.761 3.508 -1.647 1.00 80.88 86 ASP A CA 1
ATOM 706 C C . ASP A 1 86 ? -14.861 2.279 -1.762 1.00 80.88 86 ASP A C 1
ATOM 708 O O . ASP A 1 86 ? -13.643 2.350 -1.558 1.00 80.88 86 ASP A O 1
ATOM 712 N N . LYS A 1 87 ? -15.475 1.135 -2.076 1.00 79.31 87 LYS A N 1
ATOM 713 C CA . LYS A 1 87 ? -14.730 -0.087 -2.364 1.00 79.31 87 LYS A CA 1
ATOM 714 C C . LYS A 1 87 ? -13.999 0.065 -3.691 1.00 79.31 87 LYS A C 1
ATOM 716 O O . LYS A 1 87 ? -14.577 0.523 -4.681 1.00 79.31 87 LYS A O 1
ATOM 721 N N . ILE A 1 88 ? -12.746 -0.370 -3.714 1.00 79.81 88 ILE A N 1
ATOM 722 C CA . ILE A 1 88 ? -11.987 -0.497 -4.955 1.00 79.81 88 ILE A CA 1
ATOM 723 C C . ILE A 1 88 ? -12.575 -1.681 -5.714 1.00 79.81 88 ILE A C 1
ATOM 725 O O . ILE A 1 88 ? -12.649 -2.782 -5.180 1.00 79.81 88 ILE A O 1
ATOM 729 N N . LYS A 1 89 ? -13.041 -1.441 -6.939 1.00 78.12 89 LYS A N 1
ATOM 730 C CA . LYS A 1 89 ? -13.563 -2.501 -7.806 1.00 78.12 89 LYS A CA 1
ATOM 731 C C . LYS A 1 89 ? -12.418 -3.296 -8.427 1.00 78.12 89 LYS A C 1
ATOM 733 O O . LYS A 1 89 ? -11.353 -2.734 -8.698 1.00 78.12 89 LYS A O 1
ATOM 738 N N . ASP A 1 90 ? -12.684 -4.553 -8.757 1.00 73.56 90 ASP A N 1
ATOM 739 C CA . ASP A 1 90 ? -11.777 -5.351 -9.578 1.00 73.56 90 ASP A CA 1
ATOM 740 C C . ASP A 1 90 ? -11.515 -4.648 -10.914 1.00 73.56 90 ASP A C 1
ATOM 742 O O . ASP A 1 90 ? -12.411 -4.055 -11.524 1.00 73.56 90 ASP A O 1
ATOM 746 N N . GLY A 1 91 ? -10.250 -4.642 -11.336 1.00 75.75 91 GLY A N 1
ATOM 747 C CA . GLY A 1 91 ? -9.816 -3.915 -12.530 1.00 75.75 91 GLY A CA 1
ATOM 748 C C . GLY A 1 91 ? -9.821 -2.384 -12.400 1.00 75.75 91 GLY A C 1
ATOM 749 O O . GLY A 1 91 ? -9.741 -1.694 -13.421 1.00 75.75 91 GLY A O 1
ATOM 750 N N . ALA A 1 92 ? -9.911 -1.824 -11.184 1.00 82.12 92 ALA A N 1
ATOM 751 C CA . ALA A 1 92 ? -9.760 -0.385 -10.971 1.00 82.12 92 ALA A CA 1
ATOM 752 C C . ALA A 1 92 ? -8.460 0.143 -11.600 1.00 82.12 92 ALA A C 1
ATOM 754 O O . ALA A 1 92 ? -7.385 -0.445 -11.474 1.00 82.12 92 ALA A O 1
ATOM 755 N N . LYS A 1 93 ? -8.556 1.294 -12.273 1.00 88.38 93 LYS A N 1
ATOM 756 C CA . LYS A 1 93 ? -7.405 1.911 -12.939 1.00 88.38 93 LYS A CA 1
ATOM 757 C C . LYS A 1 93 ? -6.399 2.405 -11.903 1.00 88.38 93 LYS A C 1
ATOM 759 O O . LYS A 1 93 ? -6.791 2.921 -10.857 1.00 88.38 93 LYS A O 1
ATOM 764 N N . PHE A 1 94 ? -5.114 2.385 -12.261 1.00 91.44 94 PHE A N 1
ATOM 765 C CA . PHE A 1 94 ? -4.030 2.934 -11.436 1.00 91.44 94 PHE A CA 1
ATOM 766 C C . PHE A 1 94 ? -4.354 4.325 -10.870 1.00 91.44 94 PHE A C 1
ATOM 768 O O . PHE A 1 94 ? -4.188 4.564 -9.680 1.00 91.44 94 PHE A O 1
ATOM 775 N N . SER A 1 95 ? -4.869 5.238 -11.700 1.00 93.12 95 SER A N 1
ATOM 776 C CA . SER A 1 95 ? -5.207 6.599 -11.269 1.00 93.12 95 SER A CA 1
ATOM 777 C C . SER A 1 95 ? -6.302 6.643 -10.200 1.00 93.12 95 SER A C 1
ATOM 779 O O . SER A 1 95 ? -6.249 7.498 -9.320 1.00 93.12 95 SER A O 1
ATOM 781 N N . GLN A 1 96 ? -7.266 5.720 -10.244 1.00 91.69 96 GLN A N 1
ATOM 782 C CA . GLN A 1 96 ? -8.329 5.616 -9.242 1.00 91.69 96 GLN A CA 1
ATOM 783 C C . GLN A 1 96 ? -7.759 5.122 -7.910 1.00 91.69 96 GLN A C 1
ATOM 785 O O . GLN A 1 96 ? -7.980 5.758 -6.881 1.00 91.69 96 GLN A O 1
ATOM 790 N N . VAL A 1 97 ? -6.956 4.052 -7.945 1.00 93.38 97 VAL A N 1
ATOM 791 C CA . VAL A 1 97 ? -6.290 3.499 -6.752 1.00 93.38 97 VAL A CA 1
ATOM 792 C C . VAL A 1 97 ? -5.344 4.532 -6.132 1.00 93.38 97 VAL A C 1
ATOM 794 O O . VAL A 1 97 ? -5.393 4.771 -4.929 1.00 93.38 97 VAL A O 1
ATOM 797 N N . MET A 1 98 ? -4.539 5.216 -6.949 1.00 95.88 98 MET A N 1
ATOM 798 C CA . MET A 1 98 ? -3.626 6.268 -6.499 1.00 95.88 98 MET A CA 1
ATOM 799 C C . MET A 1 98 ? -4.364 7.464 -5.892 1.00 95.88 98 MET A C 1
ATOM 801 O O . MET A 1 98 ? -3.978 7.935 -4.825 1.00 95.88 98 MET A O 1
ATOM 805 N N . SER A 1 99 ? -5.451 7.934 -6.511 1.00 94.69 99 SER A N 1
ATOM 806 C CA . SER A 1 99 ? -6.258 9.026 -5.951 1.00 94.69 99 SER A CA 1
ATOM 807 C C . SER A 1 99 ? -6.813 8.666 -4.572 1.00 94.69 99 SER A C 1
ATOM 809 O O . SER A 1 99 ? -6.764 9.484 -3.652 1.00 94.69 99 SER A O 1
ATOM 811 N N . GLN A 1 100 ? -7.311 7.439 -4.409 1.00 94.06 100 GLN A N 1
ATOM 812 C CA . GLN A 1 100 ? -7.815 6.970 -3.123 1.00 94.06 100 GLN A CA 1
ATOM 813 C C . GLN A 1 100 ? -6.687 6.843 -2.094 1.00 94.06 100 GLN A C 1
ATOM 815 O O . GLN A 1 100 ? -6.837 7.335 -0.978 1.00 94.06 100 GLN A O 1
ATOM 820 N N . PHE A 1 101 ? -5.540 6.278 -2.480 1.00 95.31 101 PHE A N 1
ATOM 821 C CA . PHE A 1 101 ? -4.360 6.145 -1.622 1.00 95.31 101 PHE A CA 1
ATOM 822 C C . PHE A 1 101 ? -3.863 7.498 -1.091 1.00 95.31 101 PHE A C 1
ATOM 824 O O . PHE A 1 101 ? -3.571 7.641 0.096 1.00 95.31 101 PHE A O 1
ATOM 831 N N . ILE A 1 102 ? -3.817 8.519 -1.953 1.00 95.94 102 ILE A N 1
ATOM 832 C CA . ILE A 1 102 ? -3.433 9.886 -1.572 1.00 95.94 102 ILE A CA 1
ATOM 833 C C . ILE A 1 102 ? -4.406 10.457 -0.530 1.00 95.94 102 ILE A C 1
ATOM 835 O O . ILE A 1 102 ? -3.967 11.093 0.430 1.00 95.94 102 ILE A O 1
ATOM 839 N N . SER A 1 103 ? -5.707 10.187 -0.673 1.00 93.75 103 SER A N 1
ATOM 840 C CA . SER A 1 103 ? -6.758 10.708 0.215 1.00 93.75 103 SER A CA 1
ATOM 841 C C . SER A 1 103 ? -6.825 10.061 1.605 1.00 93.75 103 SER A C 1
ATOM 843 O O . SER A 1 103 ? -7.560 10.546 2.464 1.00 93.75 103 SER A O 1
ATOM 845 N N . LEU A 1 104 ? -6.080 8.975 1.836 1.00 94.25 104 LEU A N 1
ATOM 846 C CA . LEU A 1 104 ? -6.081 8.268 3.117 1.00 94.25 104 LEU A CA 1
ATOM 847 C C . LEU A 1 104 ? -5.568 9.145 4.264 1.00 94.25 104 LEU A C 1
ATOM 849 O O . LEU A 1 104 ? -4.845 10.122 4.059 1.00 94.25 104 LEU A O 1
ATOM 853 N N . ILE A 1 105 ? -5.851 8.724 5.492 1.00 93.25 105 ILE A N 1
ATOM 854 C CA . ILE A 1 105 ? -5.146 9.210 6.682 1.00 93.25 105 ILE A CA 1
ATOM 855 C C . ILE A 1 105 ? -3.622 9.046 6.536 1.00 93.25 105 ILE A C 1
ATOM 857 O O . ILE A 1 105 ? -3.145 8.202 5.776 1.00 93.25 105 ILE A O 1
ATOM 861 N N . GLU A 1 106 ? -2.843 9.854 7.256 1.00 96.19 106 GLU A N 1
ATOM 862 C CA . GLU A 1 106 ? -1.382 9.718 7.259 1.00 96.19 106 GLU A CA 1
ATOM 863 C C . GLU A 1 106 ? -0.960 8.440 7.998 1.00 96.19 106 GLU A C 1
ATOM 865 O O . GLU A 1 106 ? -1.521 8.106 9.047 1.00 96.19 106 GLU A O 1
ATOM 870 N N . PHE A 1 107 ? 0.032 7.735 7.454 1.00 96.62 107 PHE A N 1
ATOM 871 C CA . PHE A 1 107 ? 0.679 6.560 8.043 1.00 96.62 107 PHE A CA 1
ATOM 872 C C . PHE A 1 107 ? 2.137 6.489 7.589 1.00 96.62 107 PHE A C 1
ATOM 874 O O . PHE A 1 107 ? 2.548 7.172 6.643 1.00 96.62 107 PHE A O 1
ATOM 881 N N . LYS A 1 108 ? 2.935 5.662 8.268 1.00 97.69 108 LYS A N 1
ATOM 882 C CA . LYS A 1 108 ? 4.374 5.557 8.000 1.00 97.69 108 LYS A CA 1
ATOM 883 C C . LYS A 1 108 ? 4.654 5.312 6.510 1.00 97.69 108 LYS A C 1
ATOM 885 O O . LYS A 1 108 ? 4.024 4.461 5.896 1.00 97.69 108 LYS A O 1
ATOM 890 N N . ASN A 1 109 ? 5.616 6.034 5.932 1.00 97.62 109 ASN A N 1
ATOM 891 C CA . ASN A 1 109 ? 6.057 5.938 4.529 1.00 97.62 109 ASN A CA 1
ATOM 892 C C . ASN A 1 109 ? 5.023 6.275 3.437 1.00 97.62 109 ASN A C 1
ATOM 894 O O . ASN A 1 109 ? 5.357 6.132 2.260 1.00 97.62 109 ASN A O 1
ATOM 898 N N . LYS A 1 110 ? 3.821 6.773 3.759 1.00 97.31 110 LYS A N 1
ATOM 899 C CA . LYS A 1 110 ? 2.788 7.079 2.752 1.00 97.31 110 LYS A CA 1
ATOM 900 C C . LYS A 1 110 ? 3.309 7.962 1.609 1.00 97.31 110 LYS A C 1
ATOM 902 O O . LYS A 1 110 ? 3.196 7.596 0.441 1.00 97.31 110 LYS A O 1
ATOM 907 N N . ASN A 1 111 ? 3.934 9.094 1.937 1.00 97.19 111 ASN A N 1
ATOM 908 C CA . ASN A 1 111 ? 4.461 10.029 0.934 1.00 97.19 111 ASN A CA 1
ATOM 909 C C . ASN A 1 111 ? 5.594 9.431 0.092 1.00 97.19 111 ASN A C 1
ATOM 911 O O . ASN A 1 111 ? 5.644 9.655 -1.118 1.00 97.19 111 ASN A O 1
ATOM 915 N N . LYS A 1 112 ? 6.467 8.627 0.710 1.00 96.25 112 LYS A N 1
ATOM 916 C CA . LYS A 1 112 ? 7.532 7.910 0.000 1.00 96.25 112 LYS A CA 1
ATOM 917 C C . LYS A 1 112 ? 6.937 6.923 -1.009 1.00 96.25 112 LYS A C 1
ATOM 919 O O . LYS A 1 112 ? 7.308 6.953 -2.177 1.00 96.25 112 LYS A O 1
ATOM 924 N N . LEU A 1 113 ? 5.952 6.124 -0.592 1.00 96.94 113 LEU A N 1
ATOM 925 C CA . LEU A 1 113 ? 5.252 5.186 -1.473 1.00 96.94 113 LEU A CA 1
ATOM 926 C C . LEU A 1 113 ? 4.561 5.902 -2.641 1.00 96.94 113 LEU A C 1
ATOM 928 O O . LEU A 1 113 ? 4.686 5.457 -3.777 1.00 96.94 113 LEU A O 1
ATOM 932 N N . ILE A 1 114 ? 3.898 7.040 -2.403 1.00 96.69 114 ILE A N 1
ATOM 933 C CA . ILE A 1 114 ? 3.285 7.843 -3.478 1.00 96.69 114 ILE A CA 1
ATOM 934 C C . ILE A 1 114 ? 4.335 8.254 -4.517 1.00 96.69 114 ILE A C 1
ATOM 936 O O . ILE A 1 114 ? 4.096 8.126 -5.722 1.00 96.69 114 ILE A O 1
ATOM 940 N N . GLN A 1 115 ? 5.494 8.740 -4.069 1.00 96.06 115 GLN A N 1
ATOM 941 C CA . GLN A 1 115 ? 6.575 9.180 -4.951 1.00 96.06 115 GLN A CA 1
ATOM 942 C C . GLN A 1 115 ? 7.176 8.013 -5.742 1.00 96.06 115 GLN A C 1
ATOM 944 O O . GLN A 1 115 ? 7.264 8.088 -6.971 1.00 96.06 115 GLN A O 1
ATOM 949 N N . ASP A 1 116 ? 7.534 6.929 -5.056 1.00 94.38 116 ASP A N 1
ATOM 950 C CA . ASP A 1 116 ? 8.175 5.765 -5.663 1.00 94.38 116 ASP A CA 1
ATOM 951 C C . ASP A 1 116 ? 7.236 5.064 -6.656 1.00 94.38 116 ASP A C 1
ATOM 953 O O . ASP A 1 116 ? 7.618 4.789 -7.794 1.00 94.38 116 ASP A O 1
ATOM 957 N N . ILE A 1 117 ? 5.966 4.870 -6.302 1.00 94.69 117 ILE A N 1
ATOM 958 C CA . ILE A 1 117 ? 4.984 4.244 -7.196 1.00 94.69 117 ILE A CA 1
ATOM 959 C C . ILE A 1 117 ? 4.662 5.158 -8.389 1.00 94.69 117 ILE A C 1
ATOM 961 O O . ILE A 1 117 ? 4.528 4.690 -9.521 1.00 94.69 117 ILE A O 1
ATOM 965 N N . SER A 1 118 ? 4.613 6.480 -8.191 1.00 94.50 118 SER A N 1
ATOM 966 C CA . SER A 1 118 ? 4.466 7.426 -9.308 1.00 94.50 118 SER A CA 1
ATOM 967 C C . SER A 1 118 ? 5.648 7.351 -10.276 1.00 94.50 118 SER A C 1
ATOM 969 O O . SER A 1 118 ? 5.460 7.414 -11.494 1.00 94.50 118 SER A O 1
ATOM 971 N N . LYS A 1 119 ? 6.871 7.201 -9.751 1.00 91.69 119 LYS A N 1
ATOM 972 C CA . LYS A 1 119 ? 8.081 6.998 -10.555 1.00 91.69 119 LYS A CA 1
ATOM 973 C C . LYS A 1 119 ? 8.016 5.672 -11.316 1.00 91.69 119 LYS A C 1
ATOM 975 O O . LYS A 1 119 ? 8.282 5.658 -12.516 1.00 91.69 119 LYS A O 1
ATOM 980 N N . LEU A 1 120 ? 7.588 4.596 -10.659 1.00 91.31 120 LEU A N 1
ATOM 981 C CA . LEU A 1 120 ? 7.391 3.284 -11.274 1.00 91.31 120 LEU A CA 1
ATOM 982 C C . LEU A 1 120 ? 6.370 3.321 -12.420 1.00 91.31 120 LEU A C 1
ATOM 984 O O . LEU A 1 120 ? 6.647 2.805 -13.498 1.00 91.31 120 LEU A O 1
ATOM 988 N N . ASN A 1 121 ? 5.225 3.984 -12.237 1.00 92.25 121 ASN A N 1
ATOM 989 C CA . ASN A 1 121 ? 4.224 4.136 -13.296 1.00 92.25 121 ASN A CA 1
ATOM 990 C C . ASN A 1 121 ? 4.772 4.921 -14.503 1.00 92.25 121 ASN A C 1
ATOM 992 O O . ASN A 1 121 ? 4.530 4.548 -15.651 1.00 92.25 121 ASN A O 1
ATOM 996 N N . LYS A 1 122 ? 5.559 5.985 -14.274 1.00 89.25 122 LYS A N 1
ATOM 997 C CA . LYS A 1 122 ? 6.228 6.724 -15.365 1.00 89.25 122 LYS A CA 1
ATOM 998 C C . LYS A 1 122 ? 7.166 5.821 -16.165 1.00 89.25 122 LYS A C 1
ATOM 1000 O O . LYS A 1 122 ? 7.121 5.845 -17.392 1.00 89.25 122 LYS A O 1
ATOM 1005 N N . LEU A 1 123 ? 7.961 5.005 -15.475 1.00 85.81 123 LEU A N 1
ATOM 1006 C CA . LEU A 1 123 ? 8.864 4.035 -16.097 1.00 85.81 123 LEU A CA 1
ATOM 1007 C C . LEU A 1 123 ? 8.087 2.994 -16.897 1.00 85.81 123 LEU A C 1
ATOM 1009 O O . LEU A 1 123 ? 8.343 2.819 -18.083 1.00 85.81 123 LEU A O 1
ATOM 1013 N N . ARG A 1 124 ? 7.071 2.375 -16.288 1.00 87.88 124 ARG A N 1
ATOM 1014 C CA . ARG A 1 124 ? 6.193 1.411 -16.958 1.00 87.88 124 ARG A CA 1
ATOM 1015 C C . ARG A 1 124 ? 5.600 1.990 -18.242 1.00 87.88 124 ARG A C 1
ATOM 1017 O O . ARG A 1 124 ? 5.571 1.296 -19.252 1.00 87.88 124 ARG A O 1
ATOM 1024 N N . ASN A 1 125 ? 5.135 3.240 -18.225 1.00 87.56 125 ASN A N 1
ATOM 1025 C CA . ASN A 1 125 ? 4.551 3.873 -19.410 1.00 87.56 125 ASN A CA 1
ATOM 1026 C C . ASN A 1 125 ? 5.601 4.173 -20.479 1.00 87.56 125 ASN A C 1
ATOM 1028 O O . ASN A 1 125 ? 5.359 3.867 -21.644 1.00 87.56 125 ASN A O 1
ATOM 1032 N N . LYS A 1 126 ? 6.773 4.694 -20.093 1.00 81.56 126 LYS A N 1
ATOM 1033 C CA . LYS A 1 126 ? 7.896 4.899 -21.017 1.00 81.56 126 LYS A CA 1
ATOM 1034 C C . LYS A 1 126 ? 8.244 3.598 -21.749 1.00 81.56 126 LYS A C 1
ATOM 1036 O O . LYS A 1 126 ? 8.235 3.566 -22.976 1.00 81.56 126 LYS A O 1
ATOM 1041 N N . TYR A 1 127 ? 8.424 2.507 -21.010 1.00 77.75 127 TYR A N 1
ATOM 1042 C CA . TYR A 1 127 ? 8.785 1.220 -21.602 1.00 77.75 127 TYR A CA 1
ATOM 1043 C C . TYR A 1 127 ? 7.654 0.572 -22.402 1.00 77.75 127 TYR A C 1
ATOM 1045 O O . TYR A 1 127 ? 7.907 -0.001 -23.458 1.00 77.75 127 TYR A O 1
ATOM 1053 N N . ALA A 1 128 ? 6.399 0.687 -21.958 1.00 76.94 128 ALA A N 1
ATOM 1054 C CA . ALA A 1 128 ? 5.258 0.192 -22.729 1.00 76.94 128 ALA A CA 1
ATOM 1055 C C . ALA A 1 128 ? 5.179 0.859 -24.114 1.00 76.94 128 ALA A C 1
ATOM 1057 O O . ALA A 1 128 ? 4.877 0.190 -25.102 1.00 76.94 128 ALA A O 1
ATOM 1058 N N . HIS A 1 129 ? 5.496 2.154 -24.200 1.00 74.00 129 HIS A N 1
ATOM 1059 C CA . HIS A 1 129 ? 5.593 2.858 -25.475 1.00 74.00 129 HIS A CA 1
ATOM 1060 C C . HIS A 1 129 ? 6.791 2.385 -26.310 1.00 74.00 129 HIS A C 1
ATOM 1062 O O . HIS A 1 129 ? 6.634 2.111 -27.496 1.00 74.00 129 HIS A O 1
ATOM 1068 N N . GLU A 1 130 ? 7.971 2.223 -25.716 1.00 69.88 130 GLU A N 1
ATOM 1069 C CA . GLU A 1 130 ? 9.173 1.792 -26.447 1.00 69.88 130 GLU A CA 1
ATOM 1070 C C . GLU A 1 130 ? 9.042 0.379 -27.038 1.00 69.88 130 GLU A C 1
ATOM 1072 O O . GLU A 1 130 ? 9.408 0.165 -28.196 1.00 69.88 130 GLU A O 1
ATOM 1077 N N . ILE A 1 131 ? 8.431 -0.555 -26.295 1.00 67.94 131 ILE A N 1
ATOM 1078 C CA . ILE A 1 131 ? 8.107 -1.909 -26.778 1.00 67.94 131 ILE A CA 1
ATOM 1079 C C . ILE A 1 131 ? 7.132 -1.844 -27.963 1.00 67.94 131 ILE A C 1
ATOM 1081 O O . ILE A 1 131 ? 7.318 -2.545 -28.957 1.00 67.94 131 ILE A O 1
ATOM 1085 N N . ALA A 1 132 ? 6.100 -0.997 -27.878 1.00 65.50 132 ALA A N 1
ATOM 1086 C CA . ALA A 1 132 ? 5.076 -0.880 -28.915 1.00 65.50 132 ALA A CA 1
ATOM 1087 C C . ALA A 1 132 ? 5.599 -0.237 -30.212 1.00 65.50 132 ALA A C 1
ATOM 1089 O O . ALA A 1 132 ? 5.141 -0.591 -31.299 1.00 65.50 132 ALA A O 1
ATOM 1090 N N . PHE A 1 133 ? 6.561 0.686 -30.115 1.00 64.62 133 PHE A N 1
ATOM 1091 C CA . PHE A 1 133 ? 7.019 1.504 -31.244 1.00 64.62 133 PHE A CA 1
ATOM 1092 C C . PHE A 1 133 ? 8.428 1.161 -31.760 1.00 64.62 133 PHE A C 1
ATOM 1094 O O . PHE A 1 133 ? 8.962 1.916 -32.575 1.00 64.62 133 PHE A O 1
ATOM 1101 N N . LYS A 1 134 ? 9.030 0.040 -31.324 1.00 59.94 134 LYS A N 1
ATOM 1102 C CA . LYS A 1 134 ? 10.355 -0.458 -31.771 1.00 59.94 134 LYS A CA 1
ATOM 1103 C C . LYS A 1 134 ? 11.458 0.619 -31.786 1.00 59.94 134 LYS A C 1
ATOM 1105 O O . LYS A 1 134 ? 12.323 0.611 -32.660 1.00 59.94 134 LYS A O 1
ATOM 1110 N N . HIS A 1 135 ? 11.408 1.577 -30.862 1.00 56.38 135 HIS A N 1
ATOM 1111 C CA . HIS A 1 135 ? 12.439 2.611 -30.755 1.00 56.38 135 HIS A CA 1
ATOM 1112 C C . HIS A 1 135 ? 13.719 2.052 -30.122 1.00 56.38 135 HIS A C 1
ATOM 1114 O O . HIS A 1 135 ? 13.704 0.968 -29.548 1.00 56.38 135 HIS A O 1
ATOM 1120 N N . ASN A 1 136 ? 14.827 2.777 -30.302 1.00 58.72 136 ASN A N 1
ATOM 1121 C CA . ASN A 1 136 ? 16.210 2.365 -30.047 1.00 58.72 136 ASN A CA 1
ATOM 1122 C C . ASN A 1 136 ? 16.420 1.762 -28.638 1.00 58.72 136 ASN A C 1
ATOM 1124 O O . ASN A 1 136 ? 16.740 2.461 -27.680 1.00 58.72 136 ASN A O 1
ATOM 1128 N N . ILE A 1 137 ? 16.252 0.439 -28.542 1.00 60.97 137 ILE A N 1
ATOM 1129 C CA . ILE A 1 137 ? 16.216 -0.372 -27.311 1.00 60.97 137 ILE A CA 1
ATOM 1130 C C . ILE A 1 137 ? 17.424 -0.110 -26.389 1.00 60.97 137 ILE A C 1
ATOM 1132 O O . ILE A 1 137 ? 17.317 -0.194 -25.166 1.00 60.97 137 ILE A O 1
ATOM 1136 N N . TYR A 1 138 ? 18.569 0.254 -26.966 1.00 62.56 138 TYR A N 1
ATOM 1137 C CA . TYR A 1 138 ? 19.822 0.490 -26.252 1.00 62.56 138 TYR A CA 1
ATOM 1138 C C . TYR A 1 138 ? 19.805 1.698 -25.300 1.00 62.56 138 TYR A C 1
ATOM 1140 O O . TYR A 1 138 ? 20.416 1.633 -24.233 1.00 62.56 138 TYR A O 1
ATOM 1148 N N . GLU A 1 139 ? 19.109 2.792 -25.628 1.00 64.44 139 GLU A N 1
ATOM 1149 C CA . GLU A 1 139 ? 19.038 3.961 -24.730 1.00 64.44 139 GLU A CA 1
ATOM 1150 C C . GLU A 1 139 ? 18.205 3.647 -23.482 1.00 64.44 139 GLU A C 1
ATOM 1152 O O . GLU A 1 139 ? 18.595 3.964 -22.355 1.00 64.44 139 GLU A O 1
ATOM 1157 N N . SER A 1 140 ? 17.113 2.914 -23.679 1.00 64.12 140 SER A N 1
ATOM 1158 C CA . SER A 1 140 ? 16.231 2.412 -22.631 1.00 64.12 140 SER A CA 1
ATOM 1159 C C . SER A 1 140 ? 16.939 1.462 -21.668 1.00 64.12 140 SER A C 1
ATOM 1161 O O . SER A 1 140 ? 16.688 1.511 -20.463 1.00 64.12 140 SER A O 1
ATOM 1163 N N . MET A 1 141 ? 17.848 0.617 -22.173 1.00 65.69 141 MET A N 1
ATOM 1164 C CA . MET A 1 141 ? 18.636 -0.315 -21.355 1.00 65.69 141 MET A CA 1
ATOM 1165 C C . MET A 1 141 ? 19.499 0.411 -20.324 1.00 65.69 141 MET A C 1
ATOM 1167 O O . MET A 1 141 ? 19.451 0.077 -19.140 1.00 65.69 141 MET A O 1
ATOM 1171 N N . ASN A 1 142 ? 20.222 1.447 -20.750 1.00 68.75 142 ASN A N 1
ATOM 1172 C CA . ASN A 1 142 ? 21.089 2.218 -19.861 1.00 68.75 142 ASN A CA 1
ATOM 1173 C C . ASN A 1 142 ? 20.305 2.924 -18.746 1.00 68.75 142 ASN A C 1
ATOM 1175 O O . ASN A 1 142 ? 20.814 3.106 -17.641 1.00 68.75 142 ASN A O 1
ATOM 1179 N N . GLU A 1 143 ? 19.065 3.337 -19.009 1.00 68.25 143 GLU A N 1
ATOM 1180 C CA . GLU A 1 143 ? 18.211 3.933 -17.981 1.00 68.25 143 GLU A CA 1
ATOM 1181 C C . GLU A 1 143 ? 17.657 2.911 -16.984 1.00 68.25 143 GLU A C 1
ATOM 1183 O O . GLU A 1 143 ? 17.623 3.202 -15.787 1.00 68.25 143 GLU A O 1
ATOM 1188 N N . ILE A 1 144 ? 17.269 1.715 -17.447 1.00 69.19 144 ILE A N 1
ATOM 1189 C CA . ILE A 1 144 ? 16.837 0.624 -16.556 1.00 69.19 144 ILE A CA 1
ATOM 1190 C C . ILE A 1 144 ? 17.977 0.242 -15.619 1.00 69.19 144 ILE A C 1
ATOM 1192 O O . ILE A 1 144 ? 17.764 0.111 -14.417 1.00 69.19 144 ILE A O 1
ATOM 1196 N N . GLU A 1 145 ? 19.195 0.099 -16.140 1.00 72.56 145 GLU A N 1
ATOM 1197 C CA . GLU A 1 145 ? 20.350 -0.263 -15.317 1.00 72.56 145 GLU A CA 1
ATOM 1198 C C . GLU A 1 145 ? 20.677 0.810 -14.275 1.00 72.56 145 GLU A C 1
ATOM 1200 O O . GLU A 1 145 ? 20.945 0.480 -13.119 1.00 72.56 145 GLU A O 1
ATOM 1205 N N . LYS A 1 146 ? 20.547 2.095 -14.629 1.00 76.94 146 LYS A N 1
ATOM 1206 C CA . LYS A 1 146 ? 20.681 3.210 -13.675 1.00 76.94 146 LYS A CA 1
ATOM 1207 C C . LYS A 1 146 ? 19.605 3.210 -12.593 1.00 76.94 146 LYS A C 1
ATOM 1209 O O . LYS A 1 146 ? 19.860 3.697 -11.493 1.00 76.94 146 LYS A O 1
ATOM 1214 N N . LEU A 1 147 ? 18.410 2.696 -12.887 1.00 71.25 147 LEU A N 1
ATOM 1215 C CA . LEU A 1 147 ? 17.335 2.587 -11.904 1.00 71.25 147 LEU A CA 1
ATOM 1216 C C . LEU A 1 147 ? 17.657 1.571 -10.806 1.00 71.25 147 LEU A C 1
ATOM 1218 O O . LEU A 1 147 ? 17.120 1.690 -9.707 1.00 71.25 147 LEU A O 1
ATOM 1222 N N . LYS A 1 148 ? 18.494 0.575 -11.121 1.00 83.50 148 LYS A N 1
ATOM 1223 C CA . LYS A 1 148 ? 18.728 -0.607 -10.289 1.00 83.50 148 LYS A CA 1
ATOM 1224 C C . LYS A 1 148 ? 17.400 -1.212 -9.805 1.00 83.50 148 LYS A C 1
ATOM 1226 O O . LYS A 1 148 ? 17.066 -1.109 -8.622 1.00 83.50 148 LYS A O 1
ATOM 1231 N N . PRO A 1 149 ? 16.617 -1.821 -10.717 1.00 81.12 149 PRO A N 1
ATOM 1232 C CA . PRO A 1 149 ? 15.230 -2.206 -10.465 1.00 81.12 149 PRO A CA 1
ATOM 1233 C C . PRO A 1 149 ? 15.073 -3.036 -9.196 1.00 81.12 149 PRO A C 1
ATOM 1235 O O . PRO A 1 149 ? 14.192 -2.753 -8.401 1.00 81.12 149 PRO A O 1
ATOM 1238 N N . HIS A 1 150 ? 15.999 -3.959 -8.944 1.00 84.06 150 HIS A N 1
ATOM 1239 C CA . HIS A 1 150 ? 16.040 -4.751 -7.722 1.00 84.06 150 HIS A CA 1
ATOM 1240 C C . HIS A 1 150 ? 16.068 -3.907 -6.433 1.00 84.06 150 HIS A C 1
ATOM 1242 O O . HIS A 1 150 ? 15.199 -4.064 -5.579 1.00 84.06 150 HIS A O 1
ATOM 1248 N N . GLU A 1 151 ? 17.025 -2.981 -6.291 1.00 87.81 151 GLU A N 1
ATOM 1249 C CA . GLU A 1 151 ? 17.138 -2.108 -5.107 1.00 87.81 151 GLU A CA 1
ATOM 1250 C C . GLU A 1 151 ? 15.890 -1.222 -4.959 1.00 87.81 151 GLU A C 1
ATOM 1252 O O . GLU A 1 151 ? 15.367 -1.020 -3.860 1.00 87.81 151 GLU A O 1
ATOM 1257 N N . PHE A 1 152 ? 15.378 -0.719 -6.084 1.00 89.12 152 PHE A N 1
ATOM 1258 C CA . PHE A 1 152 ? 14.180 0.112 -6.108 1.00 89.12 152 PHE A CA 1
ATOM 1259 C C . PHE A 1 152 ? 12.928 -0.662 -5.669 1.00 89.12 152 PHE A C 1
ATOM 1261 O O . PHE A 1 152 ? 12.154 -0.185 -4.836 1.00 89.12 152 PHE A O 1
ATOM 1268 N N . PHE A 1 153 ? 12.758 -1.880 -6.175 1.00 90.31 153 PHE A N 1
ATOM 1269 C CA . PHE A 1 153 ? 11.657 -2.777 -5.845 1.00 90.31 153 PHE A CA 1
ATOM 1270 C C . PHE A 1 153 ? 11.708 -3.209 -4.381 1.00 90.31 153 PHE A C 1
ATOM 1272 O O . PHE A 1 153 ? 10.703 -3.134 -3.671 1.00 90.31 153 PHE A O 1
ATOM 1279 N N . GLN A 1 154 ? 12.896 -3.568 -3.894 1.00 89.81 154 GLN A N 1
ATOM 1280 C CA . GLN A 1 154 ? 13.111 -3.899 -2.491 1.00 89.81 154 GLN A CA 1
ATOM 1281 C C . GLN A 1 154 ? 12.775 -2.716 -1.570 1.00 89.81 154 GLN A C 1
ATOM 1283 O O . GLN A 1 154 ? 12.132 -2.907 -0.536 1.00 89.81 154 GLN A O 1
ATOM 1288 N N . SER A 1 155 ? 13.154 -1.490 -1.949 1.00 92.12 155 SER A N 1
ATOM 1289 C CA . SER A 1 155 ? 12.824 -0.271 -1.195 1.00 92.12 155 SER A CA 1
ATOM 1290 C C . SER A 1 155 ? 11.313 -0.048 -1.096 1.00 92.12 155 SER A C 1
ATOM 1292 O O . SER A 1 155 ? 10.807 0.194 0.003 1.00 92.12 155 SER A O 1
ATOM 1294 N N . ILE A 1 156 ? 10.580 -0.188 -2.210 1.00 93.38 156 ILE A N 1
ATOM 1295 C CA . ILE A 1 156 ? 9.113 -0.069 -2.224 1.00 93.38 156 ILE A CA 1
ATOM 1296 C C . ILE A 1 156 ? 8.481 -1.125 -1.314 1.00 93.38 156 ILE A C 1
ATOM 1298 O O . ILE A 1 156 ? 7.641 -0.796 -0.476 1.00 93.38 156 ILE A O 1
ATOM 1302 N N . PHE A 1 157 ? 8.912 -2.381 -1.433 1.00 91.44 157 PHE A N 1
ATOM 1303 C CA . PHE A 1 157 ? 8.363 -3.483 -0.645 1.00 91.44 157 PHE A CA 1
ATOM 1304 C C . PHE A 1 157 ? 8.627 -3.332 0.853 1.00 91.44 157 PHE A C 1
ATOM 1306 O O . PHE A 1 157 ? 7.732 -3.527 1.672 1.00 91.44 157 PHE A O 1
ATOM 1313 N N . THR A 1 158 ? 9.837 -2.904 1.213 1.00 92.62 158 THR A N 1
ATOM 1314 C CA . THR A 1 158 ? 10.205 -2.622 2.605 1.00 92.62 158 THR A CA 1
ATOM 1315 C C . THR A 1 158 ? 9.329 -1.508 3.166 1.00 92.62 158 THR A C 1
ATOM 1317 O O . THR A 1 158 ? 8.750 -1.648 4.243 1.00 92.62 158 THR A O 1
ATOM 1320 N N . SER A 1 159 ? 9.155 -0.420 2.408 1.00 95.88 159 SER A N 1
ATOM 1321 C CA . SER A 1 159 ? 8.277 0.674 2.814 1.00 95.88 159 SER A CA 1
ATOM 1322 C C . SER A 1 159 ? 6.825 0.230 2.969 1.00 95.88 159 SER A C 1
ATOM 1324 O O . SER A 1 159 ? 6.195 0.651 3.934 1.00 95.88 159 SER A O 1
ATOM 1326 N N . PHE A 1 160 ? 6.329 -0.654 2.101 1.00 94.88 160 PHE A N 1
ATOM 1327 C CA . PHE A 1 160 ? 5.006 -1.259 2.238 1.00 94.88 160 PHE A CA 1
ATOM 1328 C C . PHE A 1 160 ? 4.870 -2.084 3.528 1.00 94.88 160 PHE A C 1
ATOM 1330 O O . PHE A 1 160 ? 3.912 -1.875 4.271 1.00 94.88 160 PHE A O 1
ATOM 1337 N N . ILE A 1 161 ? 5.825 -2.974 3.832 1.00 93.69 161 ILE A N 1
ATOM 1338 C CA . ILE A 1 161 ? 5.804 -3.787 5.062 1.00 93.69 161 ILE A CA 1
ATOM 1339 C C . ILE A 1 161 ? 5.762 -2.884 6.296 1.00 93.69 161 ILE A C 1
ATOM 1341 O O . ILE A 1 161 ? 4.966 -3.096 7.210 1.00 93.69 161 ILE A O 1
ATOM 1345 N N . GLU A 1 162 ? 6.597 -1.848 6.316 1.00 96.19 162 GLU A N 1
ATOM 1346 C CA . GLU A 1 162 ? 6.621 -0.884 7.409 1.00 96.19 162 GLU A CA 1
ATOM 1347 C C . GLU A 1 162 ? 5.300 -0.116 7.554 1.00 96.19 162 GLU A C 1
ATOM 1349 O O . GLU A 1 162 ? 4.843 0.081 8.680 1.00 96.19 162 GLU A O 1
ATOM 1354 N N . SER A 1 163 ? 4.675 0.297 6.444 1.00 97.50 163 SER A N 1
ATOM 1355 C CA . SER A 1 163 ? 3.355 0.944 6.449 1.00 97.50 163 SER A CA 1
ATOM 1356 C C . SER A 1 163 ? 2.264 0.014 6.976 1.00 97.50 163 SER A C 1
ATOM 1358 O O . SER A 1 163 ? 1.433 0.429 7.780 1.00 97.50 163 SER A O 1
ATOM 1360 N N . LEU A 1 164 ? 2.269 -1.250 6.546 1.00 94.81 164 LEU A N 1
ATOM 1361 C CA . LEU A 1 164 ? 1.289 -2.240 6.981 1.00 94.81 164 LEU A CA 1
ATOM 1362 C C . LEU A 1 164 ? 1.416 -2.515 8.484 1.00 94.81 164 LEU A C 1
ATOM 1364 O O . LEU A 1 164 ? 0.410 -2.564 9.190 1.00 94.81 164 LEU A O 1
ATOM 1368 N N . ASN A 1 165 ? 2.646 -2.641 8.987 1.00 95.50 165 ASN A N 1
ATOM 1369 C CA . ASN A 1 165 ? 2.908 -2.833 10.412 1.00 95.50 165 ASN A CA 1
ATOM 1370 C C . ASN A 1 165 ? 2.489 -1.614 11.250 1.00 95.50 165 ASN A C 1
ATOM 1372 O O . ASN A 1 165 ? 1.902 -1.796 12.317 1.00 95.50 165 ASN A O 1
ATOM 1376 N N . ASP A 1 166 ? 2.724 -0.389 10.763 1.00 98.00 166 ASP A N 1
ATOM 1377 C CA . ASP A 1 166 ? 2.230 0.840 11.405 1.00 98.00 166 ASP A CA 1
ATOM 1378 C C . ASP A 1 166 ? 0.699 0.838 11.517 1.00 98.00 166 ASP A C 1
ATOM 1380 O O . ASP A 1 166 ? 0.146 1.025 12.603 1.00 98.00 166 ASP A O 1
ATOM 1384 N N . LEU A 1 167 ? 0.001 0.553 10.414 1.00 97.44 167 LEU A N 1
ATOM 1385 C CA . LEU A 1 167 ? -1.460 0.489 10.398 1.00 97.44 167 LEU A CA 1
ATOM 1386 C C . LEU A 1 167 ? -1.993 -0.599 11.336 1.00 97.44 167 LEU A C 1
ATOM 1388 O O . LEU A 1 167 ? -2.895 -0.321 12.124 1.00 97.44 167 LEU A O 1
ATOM 1392 N N . ARG A 1 168 ? -1.412 -1.805 11.312 1.00 95.81 168 ARG A N 1
ATOM 1393 C CA . ARG A 1 168 ? -1.771 -2.903 12.226 1.00 95.81 168 ARG A CA 1
ATOM 1394 C C . ARG A 1 168 ? -1.626 -2.494 13.684 1.00 95.81 168 ARG A C 1
ATOM 1396 O O . ARG A 1 168 ? -2.565 -2.655 14.459 1.00 95.81 168 ARG A O 1
ATOM 1403 N N . MET A 1 169 ? -0.479 -1.928 14.052 1.00 97.12 169 MET A N 1
ATOM 1404 C CA . MET A 1 169 ? -0.227 -1.455 15.412 1.00 97.12 169 MET A CA 1
ATOM 1405 C C . MET A 1 169 ? -1.270 -0.414 15.833 1.00 97.12 169 MET A C 1
ATOM 1407 O O . MET A 1 169 ? -1.866 -0.535 16.900 1.00 97.12 169 MET A O 1
ATOM 1411 N N . ARG A 1 170 ? -1.549 0.576 14.980 1.00 97.75 170 ARG A N 1
ATOM 1412 C CA . ARG A 1 170 ? -2.530 1.632 15.270 1.00 97.75 170 ARG A CA 1
ATOM 1413 C C . ARG A 1 170 ? -3.957 1.101 15.373 1.00 97.75 170 ARG A C 1
ATOM 1415 O O . ARG A 1 170 ? -4.698 1.558 16.238 1.00 97.75 170 ARG A O 1
ATOM 1422 N N . ILE A 1 171 ? -4.327 0.119 14.552 1.00 96.94 171 ILE A N 1
ATOM 1423 C CA . ILE A 1 171 ? -5.611 -0.588 14.649 1.00 96.94 171 ILE A CA 1
ATOM 1424 C C . ILE A 1 171 ? -5.728 -1.301 15.999 1.00 96.94 171 ILE A C 1
ATOM 1426 O O . ILE A 1 171 ? -6.759 -1.176 16.656 1.00 96.94 171 ILE A O 1
ATOM 1430 N N . GLN A 1 172 ? -4.684 -2.010 16.442 1.00 94.81 172 GLN A N 1
ATOM 1431 C CA . GLN A 1 172 ? -4.701 -2.686 17.744 1.00 94.81 172 GLN A CA 1
ATOM 1432 C C . GLN A 1 172 ? -4.794 -1.688 18.902 1.00 94.81 172 GLN A C 1
ATOM 1434 O O . GLN A 1 172 ? -5.587 -1.887 19.821 1.00 94.81 172 GLN A O 1
ATOM 1439 N N . THR A 1 173 ? -4.058 -0.578 18.833 1.00 95.81 173 THR A N 1
ATOM 1440 C CA . THR A 1 173 ? -4.171 0.509 19.813 1.00 95.81 173 THR A CA 1
ATOM 1441 C C . THR A 1 173 ? -5.593 1.066 19.861 1.00 95.81 173 THR A C 1
ATOM 1443 O O . THR A 1 173 ? -6.177 1.145 20.938 1.00 95.81 173 THR A O 1
ATOM 1446 N N . ALA A 1 174 ? -6.185 1.380 18.705 1.00 94.88 174 ALA A N 1
ATOM 1447 C CA . ALA A 1 174 ? -7.538 1.925 18.621 1.00 94.88 174 ALA A CA 1
ATOM 1448 C C . ALA A 1 174 ? -8.603 0.924 19.109 1.00 94.88 174 ALA A C 1
ATOM 1450 O O . ALA A 1 174 ? -9.553 1.307 19.790 1.00 94.88 174 ALA A O 1
ATOM 1451 N N . LYS A 1 175 ? -8.429 -0.374 18.824 1.00 93.50 175 LYS A N 1
ATOM 1452 C CA . LYS A 1 175 ? -9.288 -1.449 19.346 1.00 93.50 175 LYS A CA 1
ATOM 1453 C C . LYS A 1 175 ? -9.288 -1.493 20.876 1.00 93.50 175 LYS A C 1
ATOM 1455 O O . LYS A 1 175 ? -10.319 -1.808 21.467 1.00 93.50 175 LYS A O 1
ATOM 1460 N N . ASN A 1 176 ? -8.159 -1.199 21.512 1.00 92.81 176 ASN A N 1
ATOM 1461 C CA . ASN A 1 176 ? -8.006 -1.264 22.966 1.00 92.81 176 ASN A CA 1
ATOM 1462 C C . ASN A 1 176 ? -8.514 -0.014 23.700 1.00 92.81 176 ASN A C 1
ATOM 1464 O O . ASN A 1 176 ? -8.517 -0.003 24.927 1.00 92.81 176 ASN A O 1
ATOM 1468 N N . GLU A 1 177 ? -8.980 1.017 22.990 1.00 93.19 177 GLU A N 1
ATOM 1469 C CA . GLU A 1 177 ? -9.622 2.166 23.628 1.00 93.19 177 GLU A CA 1
ATOM 1470 C C . GLU A 1 177 ? -10.899 1.744 24.373 1.00 93.19 177 GLU A C 1
ATOM 1472 O O . GLU A 1 177 ? -11.733 1.008 23.837 1.00 93.19 177 GLU A O 1
ATOM 1477 N N . ASP A 1 178 ? -11.111 2.282 25.580 1.00 90.06 178 ASP A N 1
ATOM 1478 C CA . ASP A 1 178 ? -12.255 1.951 26.447 1.00 90.06 178 ASP A CA 1
ATOM 1479 C C . ASP A 1 178 ? -13.604 2.035 25.728 1.00 90.06 178 ASP A C 1
ATOM 1481 O O . ASP A 1 178 ? -14.492 1.205 25.934 1.00 90.06 178 ASP A O 1
ATOM 1485 N N . LYS A 1 179 ? -13.769 3.048 24.870 1.00 89.19 179 LYS A N 1
ATOM 1486 C CA . LYS A 1 179 ? -14.998 3.257 24.098 1.00 89.19 179 LYS A CA 1
ATOM 1487 C C . LYS A 1 179 ? -15.270 2.090 23.143 1.00 89.19 179 LYS A C 1
ATOM 1489 O O . LYS A 1 179 ? -16.423 1.704 22.988 1.00 89.19 179 LYS A O 1
ATOM 1494 N N . ILE A 1 180 ? -14.225 1.520 22.542 1.00 91.56 180 ILE A N 1
ATOM 1495 C CA . ILE A 1 180 ? -14.319 0.411 21.591 1.00 91.56 180 ILE A CA 1
ATOM 1496 C C . ILE A 1 180 ? -14.500 -0.910 22.334 1.00 91.56 180 ILE A C 1
ATOM 1498 O O . ILE A 1 180 ? -15.400 -1.680 22.004 1.00 91.56 180 ILE A O 1
ATOM 1502 N N . GLN A 1 181 ? -13.739 -1.125 23.406 1.00 90.44 181 GLN A N 1
ATOM 1503 C CA . GLN A 1 181 ? -13.875 -2.300 24.269 1.00 90.44 181 GLN A CA 1
ATOM 1504 C C . GLN A 1 181 ? -15.284 -2.438 24.857 1.00 90.44 181 GLN A C 1
ATOM 1506 O O . GLN A 1 181 ? -15.833 -3.538 24.903 1.00 90.44 181 GLN A O 1
ATOM 1511 N N . LYS A 1 182 ? -15.915 -1.325 25.250 1.00 87.56 182 LYS A N 1
ATOM 1512 C CA . LYS A 1 182 ? -17.314 -1.322 25.706 1.00 87.56 182 LYS A CA 1
ATOM 1513 C C . LYS A 1 182 ? -18.283 -1.806 24.627 1.00 87.56 182 LYS A C 1
ATOM 1515 O O . LYS A 1 182 ? -19.228 -2.508 24.951 1.00 87.56 182 LYS A O 1
ATOM 1520 N N . ILE A 1 183 ? -18.060 -1.461 23.359 1.00 86.31 183 ILE A N 1
ATOM 1521 C CA . ILE A 1 183 ? -18.933 -1.893 22.256 1.00 86.31 183 ILE A CA 1
ATOM 1522 C C . ILE A 1 183 ? -18.806 -3.395 22.019 1.00 86.31 183 ILE A C 1
ATOM 1524 O O . ILE A 1 183 ? -19.822 -4.043 21.800 1.00 86.31 183 ILE A O 1
ATOM 1528 N N . ILE A 1 184 ? -17.581 -3.928 22.081 1.00 82.75 184 ILE A N 1
ATOM 1529 C CA . ILE A 1 184 ? -17.315 -5.361 21.908 1.00 82.75 184 ILE A CA 1
ATOM 1530 C C . ILE A 1 184 ? -18.023 -6.164 23.010 1.00 82.75 184 ILE A C 1
ATOM 1532 O O . ILE A 1 184 ? -18.723 -7.118 22.700 1.00 82.75 184 ILE A O 1
ATOM 1536 N N . LYS A 1 185 ? -17.907 -5.728 24.274 1.00 81.00 185 LYS A N 1
ATOM 1537 C CA . LYS A 1 185 ? -18.507 -6.400 25.444 1.00 81.00 185 LYS A CA 1
ATOM 1538 C C . LYS A 1 185 ? -20.032 -6.309 25.528 1.00 81.00 185 LYS A C 1
ATOM 1540 O O . LYS A 1 185 ? -20.648 -7.119 26.197 1.00 81.00 185 LYS A O 1
ATOM 1545 N N . LEU A 1 186 ? -20.642 -5.295 24.915 1.00 74.31 186 LEU A N 1
ATOM 1546 C CA . LEU A 1 186 ? -22.105 -5.147 24.866 1.00 74.31 186 LEU A CA 1
ATOM 1547 C C . LEU A 1 186 ? -22.758 -6.048 23.799 1.00 74.31 186 LEU A C 1
ATOM 1549 O O . LEU A 1 186 ? -23.977 -6.011 23.654 1.00 74.31 186 LEU A O 1
ATOM 1553 N N . ASP A 1 187 ? -21.953 -6.777 23.023 1.00 65.19 187 ASP A N 1
ATOM 1554 C CA . ASP A 1 187 ? -22.353 -7.672 21.928 1.00 65.19 187 ASP A CA 1
ATOM 1555 C C . ASP A 1 187 ? -21.937 -9.140 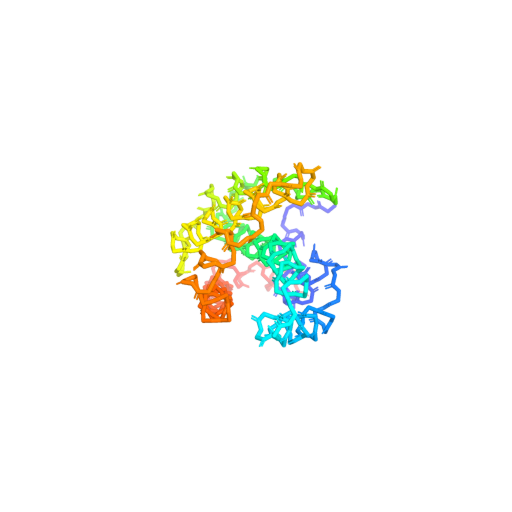22.197 1.00 65.19 187 ASP A C 1
ATOM 1557 O O . ASP A 1 187 ? -21.938 -9.966 21.279 1.00 65.19 187 ASP A O 1
ATOM 1561 N N . GLU A 1 188 ? -21.522 -9.435 23.436 1.00 57.12 188 GLU A N 1
ATOM 1562 C CA . GLU A 1 188 ? -21.315 -10.772 24.026 1.00 57.12 188 GLU A CA 1
ATOM 1563 C C . GLU A 1 188 ? -22.480 -11.098 24.969 1.00 57.12 188 GLU A C 1
ATOM 1565 O O . GLU A 1 188 ? -22.935 -12.263 24.943 1.00 57.12 188 GLU A O 1
#